Protein AF-A0A7X3NTZ3-F1 (afdb_monomer)

Sequence (283 aa):
MANQQRNLAPDSIFQRFLTSVIALLSQLRERETWRTLWHWLLWRTIPKRRRILRLIQELQPLHPNAPPEMRALRDEVFAKSCLELKRPEQEQILLDTLTHTDQPLGFEQIFFAAIYPALLKRDMVTSPITTETAHRLDIEIGYLGHNEDYFFWVFEIDGAKRLTLNTPLNPRMETREDKHYVVYSLGSSGLVDTDFAEYAEQWLLDSPRLTIALPLLAAAYADQWILNARLYLSHILTDLKKRNYQITAVTIPDFERARLSLLRRLSLDRLRKRRLLSERRNR

Structure (mmCIF, N/CA/C/O backbone):
data_AF-A0A7X3NTZ3-F1
#
_entry.id   AF-A0A7X3NTZ3-F1
#
loop_
_atom_site.group_PDB
_atom_site.id
_atom_site.type_symbol
_atom_site.label_atom_id
_atom_site.label_alt_id
_atom_site.label_comp_id
_atom_site.label_asym_id
_atom_site.label_entity_id
_atom_site.label_seq_id
_atom_site.pdbx_PDB_ins_code
_atom_site.Cartn_x
_atom_site.Cartn_y
_atom_site.Cartn_z
_atom_site.occupancy
_atom_site.B_iso_or_equiv
_atom_site.auth_seq_id
_atom_site.auth_comp_id
_atom_site.auth_asym_id
_atom_site.auth_atom_id
_atom_site.pdbx_PDB_model_num
ATOM 1 N N . MET A 1 1 ? 27.361 -17.321 -58.353 1.00 38.03 1 MET A N 1
ATOM 2 C CA . MET A 1 1 ? 27.685 -16.028 -57.710 1.00 38.03 1 MET A CA 1
ATOM 3 C C . MET A 1 1 ? 26.843 -15.861 -56.448 1.00 38.03 1 MET A C 1
ATOM 5 O O . MET A 1 1 ? 25.910 -15.075 -56.416 1.00 38.03 1 MET A O 1
ATOM 9 N N . ALA A 1 2 ? 27.147 -16.652 -55.422 1.00 36.94 2 ALA A N 1
ATOM 10 C CA . ALA A 1 2 ? 26.463 -16.650 -54.134 1.00 36.94 2 ALA A CA 1
ATOM 11 C C . ALA A 1 2 ? 27.554 -16.654 -53.058 1.00 36.94 2 ALA A C 1
ATOM 13 O O . ALA A 1 2 ? 28.115 -17.713 -52.808 1.00 36.94 2 ALA A O 1
ATOM 14 N N . ASN A 1 3 ? 27.949 -15.470 -52.567 1.00 38.84 3 ASN A N 1
ATOM 15 C CA . ASN A 1 3 ? 28.729 -15.239 -51.330 1.00 38.84 3 ASN A CA 1
ATOM 16 C C . ASN A 1 3 ? 29.317 -13.816 -51.278 1.00 38.84 3 ASN A C 1
ATOM 18 O O . ASN A 1 3 ? 30.529 -13.662 -51.196 1.00 38.84 3 ASN A O 1
ATOM 22 N N . GLN A 1 4 ? 28.504 -12.754 -51.333 1.00 37.62 4 GLN A N 1
ATOM 23 C CA . GLN A 1 4 ? 29.061 -11.395 -51.172 1.00 37.62 4 GLN A CA 1
ATOM 24 C C . GLN A 1 4 ? 28.161 -10.365 -50.473 1.00 37.62 4 GLN A C 1
ATOM 26 O O . GLN A 1 4 ? 28.351 -9.171 -50.658 1.00 37.62 4 GLN A O 1
ATOM 31 N N . GLN A 1 5 ? 27.218 -10.787 -49.624 1.00 37.47 5 GLN A N 1
ATOM 32 C CA . GLN A 1 5 ? 26.479 -9.843 -48.761 1.00 37.47 5 GLN A CA 1
ATOM 33 C C . GLN A 1 5 ? 26.270 -10.364 -47.331 1.00 37.47 5 GLN A C 1
ATOM 35 O O . GLN A 1 5 ? 25.255 -10.111 -46.690 1.00 37.47 5 GLN A O 1
ATOM 40 N N . ARG A 1 6 ? 27.256 -11.095 -46.802 1.00 38.53 6 ARG A N 1
ATOM 41 C CA . ARG A 1 6 ? 27.426 -11.257 -45.354 1.00 38.53 6 ARG A CA 1
ATOM 42 C C . ARG A 1 6 ? 28.711 -10.540 -44.966 1.00 38.53 6 ARG A C 1
ATOM 44 O O . ARG A 1 6 ? 29.766 -10.901 -45.480 1.00 38.53 6 ARG A O 1
ATOM 51 N N . ASN A 1 7 ? 28.563 -9.584 -44.048 1.00 35.16 7 ASN A N 1
ATOM 52 C CA . ASN A 1 7 ? 29.562 -8.701 -43.430 1.00 35.16 7 ASN A CA 1
ATOM 53 C C . ASN A 1 7 ? 29.718 -7.343 -44.137 1.00 35.16 7 ASN A C 1
ATOM 55 O O . ASN A 1 7 ? 29.876 -7.306 -45.345 1.00 35.16 7 ASN A O 1
ATOM 59 N N . LEU A 1 8 ? 29.747 -6.180 -43.487 1.00 39.19 8 LEU A N 1
ATOM 60 C CA . LEU A 1 8 ? 29.599 -5.758 -42.090 1.00 39.19 8 LEU A CA 1
ATOM 61 C C . LEU A 1 8 ? 29.567 -4.216 -42.157 1.00 39.19 8 LEU A C 1
ATOM 63 O O . LEU A 1 8 ? 30.485 -3.618 -42.711 1.00 39.19 8 LEU A O 1
ATOM 67 N N . ALA A 1 9 ? 28.585 -3.568 -41.545 1.00 37.81 9 ALA A N 1
ATOM 68 C CA . ALA A 1 9 ? 28.826 -2.298 -40.874 1.00 37.81 9 ALA A CA 1
ATOM 69 C C . ALA A 1 9 ? 28.313 -2.514 -39.448 1.00 37.81 9 ALA A C 1
ATOM 71 O O . ALA A 1 9 ? 27.135 -2.846 -39.282 1.00 37.81 9 ALA A O 1
ATOM 72 N N . PRO A 1 10 ? 29.160 -2.439 -38.409 1.00 43.03 10 PRO A N 1
ATOM 73 C CA . PRO A 1 10 ? 28.632 -2.333 -37.070 1.00 43.03 10 PRO A CA 1
ATOM 74 C C . PRO A 1 10 ? 27.996 -0.950 -37.030 1.00 43.03 10 PRO A C 1
ATOM 76 O O . PRO A 1 10 ? 28.719 0.042 -36.967 1.00 43.03 10 PRO A O 1
ATOM 79 N N . ASP A 1 11 ? 26.666 -0.864 -37.127 1.00 51.06 11 ASP A N 1
ATOM 80 C CA . ASP A 1 11 ? 25.970 0.355 -36.723 1.00 51.06 11 ASP A CA 1
ATOM 81 C C . ASP A 1 11 ? 26.518 0.685 -35.346 1.00 51.06 11 ASP A C 1
ATOM 83 O O . ASP A 1 11 ? 26.323 -0.081 -34.391 1.00 51.06 11 ASP A O 1
ATOM 87 N N . SER A 1 12 ? 27.314 1.751 -35.292 1.00 58.09 12 SER A N 1
ATOM 88 C CA . SER A 1 12 ? 28.072 2.082 -34.101 1.00 58.09 12 SER A CA 1
ATOM 89 C C . SER A 1 12 ? 27.085 2.137 -32.940 1.00 58.09 12 SER A C 1
ATOM 91 O O . SER A 1 12 ? 25.958 2.618 -33.089 1.00 58.09 12 SER A O 1
ATOM 93 N N . ILE A 1 13 ? 27.476 1.629 -31.771 1.00 57.38 13 ILE A N 1
ATOM 94 C CA . ILE A 1 13 ? 26.648 1.707 -30.555 1.00 57.38 13 ILE A CA 1
ATOM 95 C C . ILE A 1 13 ? 26.118 3.142 -30.373 1.00 57.38 13 ILE A C 1
ATOM 97 O O . ILE A 1 13 ? 24.981 3.342 -29.959 1.00 57.38 13 ILE A O 1
ATOM 101 N N . PHE A 1 14 ? 26.917 4.123 -30.798 1.00 51.56 14 PHE A N 1
ATOM 102 C CA . PHE A 1 14 ? 26.592 5.538 -30.858 1.00 51.56 14 PHE A CA 1
ATOM 103 C C . PHE A 1 14 ? 25.454 5.898 -31.826 1.00 51.56 14 PHE A C 1
ATOM 105 O O . PHE A 1 14 ? 24.555 6.634 -31.438 1.00 51.56 14 PHE A O 1
ATOM 112 N N . GLN A 1 15 ? 25.442 5.374 -33.056 1.00 56.41 15 GLN A N 1
ATOM 113 C CA . GLN A 1 15 ? 24.328 5.558 -33.995 1.00 56.41 15 GLN A CA 1
ATOM 114 C C . GLN A 1 15 ? 23.053 4.897 -33.486 1.00 56.41 15 GLN A C 1
ATOM 116 O O . GLN A 1 15 ? 22.001 5.523 -33.543 1.00 56.41 15 GLN A O 1
ATOM 121 N N . ARG A 1 16 ? 23.145 3.685 -32.917 1.00 55.84 16 ARG A N 1
ATOM 122 C CA . ARG A 1 16 ? 21.994 3.014 -32.292 1.00 55.84 16 ARG A CA 1
ATOM 123 C C . ARG A 1 16 ? 21.444 3.834 -31.129 1.00 55.84 16 ARG A C 1
ATOM 125 O O . ARG A 1 16 ? 20.240 4.063 -31.065 1.00 55.84 16 ARG A O 1
ATOM 132 N N . PHE A 1 17 ? 22.328 4.334 -30.268 1.00 57.09 17 PHE A N 1
ATOM 133 C CA . PHE A 1 17 ? 21.984 5.218 -29.160 1.00 57.09 17 PHE A CA 1
ATOM 134 C C . PHE A 1 17 ? 21.329 6.515 -29.647 1.00 57.09 17 PHE A C 1
ATOM 136 O O . PHE A 1 17 ? 20.260 6.864 -29.163 1.00 57.09 17 PHE A O 1
ATOM 143 N N . LEU A 1 18 ? 21.904 7.188 -30.648 1.00 62.34 18 LEU A N 1
ATOM 144 C CA . LEU A 1 18 ? 21.337 8.398 -31.249 1.00 62.34 18 LEU A CA 1
ATOM 145 C C . LEU A 1 18 ? 19.963 8.144 -31.863 1.00 62.34 18 LEU A C 1
ATOM 147 O O . LEU A 1 18 ? 19.053 8.926 -31.617 1.00 62.34 18 LEU A O 1
ATOM 151 N N . THR A 1 19 ? 19.772 7.047 -32.600 1.00 60.66 19 THR A N 1
ATOM 152 C CA . THR A 1 19 ? 18.449 6.698 -33.139 1.00 60.66 19 THR A CA 1
ATOM 153 C C . THR A 1 19 ? 17.433 6.421 -32.038 1.00 60.66 19 THR A C 1
ATOM 155 O O . THR A 1 19 ? 16.308 6.899 -32.136 1.00 60.66 19 THR A O 1
ATOM 158 N N . SER A 1 20 ? 17.821 5.727 -30.962 1.00 56.59 20 SER A N 1
ATOM 159 C CA . SER A 1 20 ? 16.945 5.520 -29.805 1.00 56.59 20 SER A CA 1
ATOM 160 C C . SER A 1 20 ? 16.616 6.842 -29.110 1.00 56.59 20 SER A C 1
ATOM 162 O O . SER A 1 20 ? 15.470 7.080 -28.759 1.00 56.59 20 SER A O 1
ATOM 164 N N . VAL A 1 21 ? 17.589 7.739 -28.946 1.00 60.69 21 VAL A N 1
ATOM 165 C CA . VAL A 1 21 ? 17.370 9.058 -28.338 1.00 60.69 21 VAL A CA 1
ATOM 166 C C . VAL A 1 21 ? 16.466 9.923 -29.215 1.00 60.69 21 VAL A C 1
ATOM 168 O O . VAL A 1 21 ? 15.542 10.537 -28.702 1.00 60.69 21 VAL A O 1
ATOM 171 N N . ILE A 1 22 ? 16.674 9.955 -30.530 1.00 63.94 22 ILE A N 1
ATOM 172 C CA . ILE A 1 22 ? 15.842 10.734 -31.455 1.00 63.94 22 ILE A CA 1
ATOM 173 C C . ILE A 1 22 ? 14.405 10.193 -31.478 1.00 63.94 22 ILE A C 1
ATOM 175 O O . ILE A 1 22 ? 13.477 10.992 -31.388 1.00 63.94 22 ILE A O 1
ATOM 179 N N . ALA A 1 23 ? 14.220 8.868 -31.517 1.00 60.31 23 ALA A N 1
ATOM 180 C CA . ALA A 1 23 ? 12.902 8.227 -31.458 1.00 60.31 23 ALA A CA 1
ATOM 181 C C . ALA A 1 23 ? 12.185 8.485 -30.121 1.00 60.31 23 ALA A C 1
ATOM 183 O O . ALA A 1 23 ? 10.992 8.781 -30.091 1.00 60.31 23 ALA A O 1
ATOM 184 N N . LEU A 1 24 ? 12.933 8.456 -29.011 1.00 60.81 24 LEU A N 1
ATOM 185 C CA . LEU A 1 24 ? 12.428 8.845 -27.698 1.00 60.81 24 LEU A CA 1
ATOM 186 C C . LEU A 1 24 ? 11.942 10.302 -27.723 1.00 60.81 24 LEU A C 1
ATOM 188 O O . LEU A 1 24 ? 10.829 10.584 -27.298 1.00 60.81 24 LEU A O 1
ATOM 192 N N . LEU A 1 25 ? 12.758 11.232 -28.232 1.00 62.69 25 LEU A N 1
ATOM 193 C CA . LEU A 1 25 ? 12.438 12.664 -28.274 1.00 62.69 25 LEU A CA 1
ATOM 194 C C . LEU A 1 25 ? 11.264 12.975 -29.216 1.00 62.69 25 LEU A C 1
ATOM 196 O O . LEU A 1 25 ? 10.487 13.884 -28.922 1.00 62.69 25 LEU A O 1
ATOM 200 N N . SER A 1 26 ? 11.098 12.234 -30.317 1.00 61.06 26 SER A N 1
ATOM 201 C CA . SER A 1 26 ? 9.940 12.386 -31.205 1.00 61.06 26 SER A CA 1
ATOM 202 C C . SER A 1 26 ? 8.654 11.882 -30.550 1.00 61.06 26 SER A C 1
ATOM 204 O O . SER A 1 26 ? 7.680 12.630 -30.515 1.00 61.06 26 SER A O 1
ATOM 206 N N . GLN A 1 27 ? 8.662 10.698 -29.925 1.00 61.31 27 GLN A N 1
ATOM 207 C CA . GLN A 1 27 ? 7.494 10.182 -29.192 1.00 61.31 27 GLN A CA 1
ATOM 208 C C . GLN A 1 27 ? 7.131 11.055 -27.980 1.00 61.31 27 GLN A C 1
ATOM 210 O O . GLN A 1 27 ? 5.958 11.318 -27.714 1.00 61.31 27 GLN A O 1
ATOM 215 N N . LEU A 1 28 ? 8.138 11.558 -27.263 1.00 61.16 28 LEU A N 1
ATOM 216 C CA . LEU A 1 28 ? 7.975 12.514 -26.164 1.00 61.16 28 LEU A CA 1
ATOM 217 C C . LEU A 1 28 ? 7.265 13.796 -26.604 1.00 61.16 28 LEU A C 1
ATOM 219 O O . LEU A 1 28 ? 6.446 14.348 -25.864 1.00 61.16 28 LEU A O 1
ATOM 223 N N . ARG A 1 29 ? 7.599 14.262 -27.812 1.00 59.34 29 ARG A N 1
ATOM 224 C CA . ARG A 1 29 ? 7.018 15.446 -28.443 1.00 59.34 29 ARG A CA 1
ATOM 225 C C . ARG A 1 29 ? 5.607 15.213 -28.945 1.00 59.34 29 ARG A C 1
ATOM 227 O O . ARG A 1 29 ? 4.785 16.097 -28.746 1.00 59.34 29 ARG A O 1
ATOM 234 N N . GLU A 1 30 ? 5.325 14.057 -29.526 1.00 59.84 30 GLU A N 1
ATOM 235 C CA . GLU A 1 30 ? 3.972 13.697 -29.958 1.00 59.84 30 GLU A CA 1
ATOM 236 C C . GLU A 1 30 ? 3.010 13.518 -28.778 1.00 59.84 30 GLU A C 1
ATOM 238 O O . GLU A 1 30 ? 1.854 13.914 -28.875 1.00 59.84 30 GLU A O 1
ATOM 243 N N . ARG A 1 31 ? 3.481 12.982 -27.641 1.00 58.53 31 ARG A N 1
ATOM 244 C CA . ARG A 1 31 ? 2.646 12.735 -26.449 1.00 58.53 31 ARG A CA 1
ATOM 245 C C . ARG A 1 31 ? 2.687 13.841 -25.379 1.00 58.53 31 ARG A C 1
ATOM 247 O O . ARG A 1 31 ? 2.227 13.609 -24.268 1.00 58.53 31 ARG A O 1
ATOM 254 N N . GLU A 1 32 ? 3.277 15.008 -25.659 1.00 60.59 32 GLU A N 1
ATOM 255 C CA . GLU A 1 32 ? 3.409 16.151 -24.720 1.00 60.59 32 GLU A CA 1
ATOM 256 C C . GLU A 1 32 ? 4.045 15.824 -23.343 1.00 60.59 32 GLU A C 1
ATOM 258 O O . GLU A 1 32 ? 3.929 16.570 -22.368 1.00 60.59 32 GLU A O 1
ATOM 263 N N . THR A 1 33 ? 4.813 14.739 -23.248 1.00 61.41 33 THR A N 1
ATOM 264 C CA . THR A 1 33 ? 5.412 14.238 -21.990 1.00 61.41 33 THR A CA 1
ATOM 265 C C . THR A 1 33 ? 6.714 14.953 -21.595 1.00 61.41 33 THR A C 1
ATOM 267 O O . THR A 1 33 ? 7.390 14.573 -20.636 1.00 61.41 33 THR A O 1
ATOM 270 N N . TRP A 1 34 ? 7.066 16.046 -22.281 1.00 61.59 34 TRP A N 1
ATOM 271 C CA . TRP A 1 34 ? 8.263 16.853 -22.007 1.00 61.59 34 TRP A CA 1
ATOM 272 C C . TRP A 1 34 ? 8.325 17.396 -20.586 1.00 61.59 34 TRP A C 1
ATOM 274 O O . TRP A 1 34 ? 9.406 17.459 -19.996 1.00 61.59 34 TRP A O 1
ATOM 284 N N . ARG A 1 35 ? 7.175 17.778 -20.017 1.00 62.09 35 ARG A N 1
ATOM 285 C CA . ARG A 1 35 ? 7.112 18.196 -18.613 1.00 62.09 35 ARG A CA 1
ATOM 286 C C . ARG A 1 35 ? 7.528 17.044 -17.708 1.00 62.09 35 ARG A C 1
ATOM 288 O O . ARG A 1 35 ? 8.368 17.258 -16.842 1.00 62.09 35 ARG A O 1
ATOM 295 N N . THR A 1 36 ? 7.027 15.837 -17.947 1.00 61.75 36 THR A N 1
ATOM 296 C CA . THR A 1 36 ? 7.380 14.630 -17.189 1.00 61.75 36 THR A CA 1
ATOM 297 C C . THR A 1 36 ? 8.871 14.321 -17.292 1.00 61.75 36 THR A C 1
ATOM 299 O O . THR A 1 36 ? 9.503 14.050 -16.276 1.00 61.75 36 THR A O 1
ATOM 302 N N . LEU A 1 37 ? 9.466 14.459 -18.482 1.00 63.66 37 LEU A N 1
ATOM 303 C CA . LEU A 1 37 ? 10.903 14.249 -18.688 1.00 63.66 37 LEU A CA 1
ATOM 304 C C . LEU A 1 37 ? 11.746 15.263 -17.910 1.00 63.66 37 LEU A C 1
ATOM 306 O O . LEU A 1 37 ? 12.684 14.879 -17.211 1.00 63.66 37 LEU A O 1
ATOM 310 N N . TRP A 1 38 ? 11.393 16.547 -17.989 1.00 63.34 38 TRP A N 1
ATOM 311 C CA . TRP A 1 38 ? 12.076 17.600 -17.240 1.00 63.34 38 TRP A CA 1
ATOM 312 C C . TRP A 1 38 ? 11.954 17.404 -15.732 1.00 63.34 38 TRP A C 1
ATOM 314 O O . TRP A 1 38 ? 12.959 17.495 -15.032 1.00 63.34 38 TRP A O 1
ATOM 324 N N . HIS A 1 39 ? 10.761 17.079 -15.230 1.00 66.50 39 HIS A N 1
ATOM 325 C CA . HIS A 1 39 ? 10.554 16.792 -13.810 1.00 66.50 39 HIS A CA 1
ATOM 326 C C . HIS A 1 39 ? 11.346 15.558 -13.375 1.00 66.50 39 HIS A C 1
ATOM 328 O O . HIS A 1 39 ? 11.984 15.583 -12.327 1.00 66.50 39 HIS A O 1
ATOM 334 N N . TRP A 1 40 ? 11.391 14.512 -14.197 1.00 65.44 40 TRP A N 1
ATOM 335 C CA . TRP A 1 40 ? 12.139 13.292 -13.911 1.00 65.44 40 TRP A CA 1
ATOM 336 C C . TRP A 1 40 ? 13.661 13.522 -13.859 1.00 65.44 40 TRP A C 1
ATOM 338 O O . TRP A 1 40 ? 14.330 13.031 -12.940 1.00 65.44 40 TRP A O 1
ATOM 348 N N . LEU A 1 41 ? 14.202 14.313 -14.797 1.00 64.12 41 LEU A N 1
ATOM 349 C CA . LEU A 1 41 ? 15.613 14.722 -14.851 1.00 64.12 41 LEU A CA 1
ATOM 350 C C . LEU A 1 41 ? 15.989 15.655 -13.696 1.00 64.12 41 LEU A C 1
ATOM 352 O O . LEU A 1 41 ? 16.975 15.403 -13.005 1.00 64.12 41 LEU A O 1
ATOM 356 N N . LEU A 1 42 ? 15.192 16.696 -13.442 1.00 63.00 42 LEU A N 1
ATOM 357 C CA . LEU A 1 42 ? 15.405 17.627 -12.328 1.00 63.00 42 LEU A CA 1
ATOM 358 C C . LEU A 1 42 ? 15.280 16.923 -10.978 1.00 63.00 42 LEU A C 1
ATOM 360 O O . LEU A 1 42 ? 16.023 17.219 -10.046 1.00 63.00 42 LEU A O 1
ATOM 364 N N . TRP A 1 43 ? 14.402 15.926 -10.878 1.00 62.69 43 TRP A N 1
ATOM 365 C CA . TRP A 1 43 ? 14.307 15.096 -9.690 1.00 62.69 43 TRP A CA 1
ATOM 366 C C . TRP A 1 43 ? 15.627 14.335 -9.443 1.00 62.69 43 TRP A C 1
ATOM 368 O O . TRP A 1 43 ? 15.931 14.026 -8.292 1.00 62.69 43 TRP A O 1
ATOM 378 N N . ARG A 1 44 ? 16.423 13.979 -10.478 1.00 63.12 44 ARG A N 1
ATOM 379 C CA . ARG A 1 44 ? 17.589 13.055 -10.352 1.00 63.12 44 ARG A CA 1
ATOM 380 C C . ARG A 1 44 ? 18.770 13.664 -9.611 1.00 63.12 44 ARG A C 1
ATOM 382 O O . ARG A 1 44 ? 19.636 12.927 -9.146 1.00 63.12 44 ARG A O 1
ATOM 389 N N . THR A 1 45 ? 18.787 14.978 -9.442 1.00 58.19 45 THR A N 1
ATOM 390 C CA . THR A 1 45 ? 19.943 15.722 -8.933 1.00 58.19 45 THR A CA 1
ATOM 391 C C . THR A 1 45 ? 19.854 16.078 -7.441 1.00 58.19 45 THR A C 1
ATOM 393 O O . THR A 1 45 ? 20.806 16.623 -6.886 1.00 58.19 45 THR A O 1
ATOM 396 N N . ILE A 1 46 ? 18.762 15.732 -6.746 1.00 67.69 46 ILE A N 1
ATOM 397 C CA . ILE A 1 46 ? 18.495 16.156 -5.357 1.00 67.69 46 ILE A CA 1
ATOM 398 C C . ILE A 1 46 ? 19.144 15.197 -4.325 1.00 67.69 46 ILE A C 1
ATOM 400 O O . ILE A 1 46 ? 18.961 13.984 -4.422 1.00 67.69 46 ILE A O 1
ATOM 404 N N . PRO A 1 47 ? 19.828 15.681 -3.262 1.00 64.00 47 PRO A N 1
ATOM 405 C CA . PRO A 1 47 ? 20.502 14.828 -2.269 1.00 64.00 47 PRO A CA 1
ATOM 406 C C . PRO A 1 47 ? 19.562 13.897 -1.486 1.00 64.00 47 PRO A C 1
ATOM 408 O O . PRO A 1 47 ? 19.930 12.750 -1.233 1.00 64.00 47 PRO A O 1
ATOM 411 N N . LYS A 1 48 ? 18.323 14.325 -1.185 1.00 73.75 48 LYS A N 1
ATOM 412 C CA . LYS A 1 48 ? 17.275 13.448 -0.616 1.00 73.75 48 LYS A CA 1
ATOM 413 C C . LYS A 1 48 ? 17.041 12.195 -1.473 1.00 73.75 48 LYS A C 1
ATOM 415 O O . LYS A 1 48 ? 16.782 11.125 -0.933 1.00 73.75 48 LYS A O 1
ATOM 420 N N . ARG A 1 49 ? 17.210 12.292 -2.795 1.00 73.56 49 ARG A N 1
ATOM 421 C CA . ARG A 1 49 ? 17.011 11.170 -3.715 1.00 73.56 49 ARG A CA 1
ATOM 422 C C . ARG A 1 49 ? 18.115 10.121 -3.625 1.00 73.56 49 ARG A C 1
ATOM 424 O O . ARG A 1 49 ? 17.819 8.954 -3.820 1.00 73.56 49 ARG A O 1
ATOM 431 N N . ARG A 1 50 ? 19.358 10.476 -3.271 1.00 80.25 50 ARG A N 1
ATOM 432 C CA . ARG A 1 50 ? 20.419 9.467 -3.059 1.00 80.25 50 ARG A CA 1
ATOM 433 C C . ARG A 1 50 ? 20.072 8.514 -1.920 1.00 80.25 50 ARG A C 1
ATOM 435 O O . ARG A 1 50 ? 20.362 7.331 -2.025 1.00 80.25 50 ARG A O 1
ATOM 442 N N . ARG A 1 51 ? 19.439 9.024 -0.858 1.00 85.88 51 ARG A N 1
ATOM 443 C CA . ARG A 1 51 ? 18.931 8.192 0.237 1.00 85.88 51 ARG A CA 1
ATOM 444 C C . ARG A 1 51 ? 17.790 7.300 -0.240 1.00 85.88 51 ARG A C 1
ATOM 446 O O . ARG A 1 51 ? 17.876 6.096 -0.070 1.00 85.88 51 ARG A O 1
ATOM 453 N N . ILE A 1 52 ? 16.787 7.875 -0.903 1.00 87.44 52 ILE A N 1
ATOM 454 C CA . ILE A 1 52 ? 15.645 7.118 -1.441 1.00 87.44 52 ILE A CA 1
ATOM 455 C C . ILE A 1 52 ? 16.107 6.024 -2.415 1.00 87.44 52 ILE A C 1
ATOM 457 O O . ILE A 1 52 ? 15.598 4.915 -2.370 1.00 87.44 52 ILE A O 1
ATOM 461 N N . LEU A 1 53 ? 17.114 6.291 -3.252 1.00 87.06 53 LEU A N 1
ATOM 462 C CA . LEU A 1 53 ? 17.691 5.287 -4.149 1.00 87.06 53 LEU A CA 1
ATOM 463 C C . LEU A 1 53 ? 18.343 4.119 -3.399 1.00 87.06 53 LEU A C 1
ATOM 465 O O . LEU A 1 53 ? 18.282 3.003 -3.897 1.00 87.06 53 LEU A O 1
ATOM 469 N N . ARG A 1 54 ? 18.940 4.354 -2.222 1.00 90.31 54 ARG A N 1
ATOM 470 C CA . ARG A 1 54 ? 19.435 3.266 -1.360 1.00 90.31 54 ARG A CA 1
ATOM 471 C C . ARG A 1 54 ? 18.272 2.457 -0.788 1.00 90.31 54 ARG A C 1
ATOM 473 O O . ARG A 1 54 ? 18.280 1.246 -0.918 1.00 90.31 54 ARG A O 1
ATOM 480 N N . LEU A 1 55 ? 17.228 3.127 -0.296 1.00 92.12 55 LEU A N 1
ATOM 481 C CA . LEU A 1 55 ? 16.021 2.453 0.203 1.00 92.12 55 LEU A CA 1
ATOM 482 C C . LEU A 1 55 ? 15.338 1.602 -0.882 1.00 92.12 55 LEU A C 1
ATOM 484 O O . LEU A 1 55 ? 14.891 0.496 -0.614 1.00 92.12 55 LEU A O 1
ATOM 488 N N . ILE A 1 56 ? 15.307 2.074 -2.133 1.00 92.12 56 ILE A N 1
ATOM 489 C CA . ILE A 1 56 ? 14.777 1.297 -3.266 1.00 92.12 56 ILE A CA 1
ATOM 490 C C . ILE A 1 56 ? 15.590 0.019 -3.502 1.00 92.12 56 ILE A C 1
ATOM 492 O O . ILE A 1 56 ? 15.020 -1.010 -3.853 1.00 92.12 56 ILE A O 1
ATOM 496 N N . GLN A 1 57 ? 16.912 0.064 -3.317 1.00 91.38 57 GLN A N 1
ATOM 497 C CA . GLN A 1 57 ? 17.773 -1.116 -3.460 1.00 91.38 57 GLN A CA 1
ATOM 498 C C . GLN A 1 57 ? 17.547 -2.145 -2.346 1.00 91.38 57 GLN A C 1
ATOM 500 O O . GLN A 1 57 ? 17.855 -3.316 -2.544 1.00 91.38 57 GLN A O 1
ATOM 505 N N . GLU A 1 58 ? 17.005 -1.714 -1.208 1.00 93.75 58 GLU A N 1
ATOM 506 C CA . GLU A 1 58 ? 16.660 -2.565 -0.068 1.00 93.75 58 GLU A CA 1
ATOM 507 C C . GLU A 1 58 ? 15.253 -3.181 -0.192 1.00 93.75 58 GLU A C 1
ATOM 509 O O . GLU A 1 58 ? 14.930 -4.118 0.538 1.00 93.75 58 GLU A O 1
ATOM 514 N N . LEU A 1 59 ? 14.418 -2.716 -1.134 1.00 92.75 59 LEU A N 1
ATOM 515 C CA . LEU A 1 59 ? 13.135 -3.358 -1.424 1.00 92.75 59 LEU A CA 1
ATOM 516 C C . LEU A 1 59 ? 13.357 -4.782 -1.936 1.00 92.75 59 LEU A C 1
ATOM 518 O O . LEU A 1 59 ? 14.186 -5.028 -2.816 1.00 92.75 59 LEU A O 1
ATOM 522 N N . GLN A 1 60 ? 12.531 -5.708 -1.451 1.00 90.69 60 GLN A N 1
ATOM 523 C CA . GLN A 1 60 ? 12.569 -7.091 -1.904 1.00 90.69 60 GLN A CA 1
ATOM 524 C C . GLN A 1 60 ? 12.408 -7.206 -3.432 1.00 90.69 60 GLN A C 1
ATOM 526 O O . GLN A 1 60 ? 11.688 -6.411 -4.059 1.00 90.69 60 GLN A O 1
ATOM 531 N N . PRO A 1 61 ? 13.085 -8.182 -4.061 1.00 92.12 61 PRO A N 1
ATOM 532 C CA . PRO A 1 61 ? 12.922 -8.440 -5.481 1.00 92.12 61 PRO A CA 1
ATOM 533 C C . PRO A 1 61 ? 11.492 -8.903 -5.774 1.00 92.12 61 PRO A C 1
ATOM 535 O O . PRO A 1 61 ? 10.905 -9.653 -4.999 1.00 92.12 61 PRO A O 1
ATOM 538 N N . LEU A 1 62 ? 10.949 -8.457 -6.908 1.00 92.25 62 LEU A N 1
ATOM 539 C CA . LEU A 1 62 ? 9.641 -8.913 -7.367 1.00 92.25 62 LEU A CA 1
ATOM 540 C C . LEU A 1 62 ? 9.702 -10.380 -7.803 1.00 92.25 62 LEU A C 1
ATOM 542 O O . LEU A 1 62 ? 10.733 -10.850 -8.294 1.00 92.25 62 LEU A O 1
ATOM 546 N N . HIS A 1 63 ? 8.580 -11.077 -7.652 1.00 91.38 63 HIS A N 1
ATOM 547 C CA . HIS A 1 63 ? 8.397 -12.438 -8.133 1.00 91.38 63 HIS A CA 1
ATOM 548 C C . HIS A 1 63 ? 8.612 -12.511 -9.663 1.00 91.38 63 HIS A C 1
ATOM 550 O O . HIS A 1 63 ? 8.230 -11.575 -10.368 1.00 91.38 63 HIS A O 1
ATOM 556 N N . PRO A 1 64 ? 9.169 -13.607 -10.222 1.00 86.25 64 PRO A N 1
ATOM 557 C CA . PRO A 1 64 ? 9.445 -13.724 -11.662 1.00 86.25 64 PRO A CA 1
ATOM 558 C C . PRO A 1 64 ? 8.234 -13.537 -12.584 1.00 86.25 64 PRO A C 1
ATOM 560 O O . PRO A 1 64 ? 8.401 -13.154 -13.736 1.00 86.25 64 PRO A O 1
ATOM 563 N N . ASN A 1 65 ? 7.027 -13.797 -12.077 1.00 84.62 65 ASN A N 1
ATOM 564 C CA . ASN A 1 65 ? 5.777 -13.617 -12.825 1.00 84.62 65 ASN A CA 1
ATOM 565 C C . ASN A 1 65 ? 5.248 -12.171 -12.792 1.00 84.62 65 ASN A C 1
ATOM 567 O O . ASN A 1 65 ? 4.202 -11.902 -13.378 1.00 84.62 65 ASN A O 1
ATOM 571 N N . ALA A 1 66 ? 5.907 -11.253 -12.080 1.00 82.69 66 ALA A N 1
ATOM 572 C CA . ALA A 1 66 ? 5.513 -9.851 -12.079 1.00 82.69 66 ALA A CA 1
ATOM 573 C C . ALA A 1 66 ? 5.777 -9.221 -13.462 1.00 82.69 66 ALA A C 1
ATOM 575 O O . ALA A 1 66 ? 6.806 -9.523 -14.077 1.00 82.69 66 ALA A O 1
ATOM 576 N N . PRO A 1 67 ? 4.904 -8.314 -13.942 1.00 77.62 67 PRO A N 1
ATOM 577 C CA . PRO A 1 67 ? 5.146 -7.593 -15.186 1.00 77.62 67 PRO A CA 1
ATOM 578 C C . PRO A 1 67 ? 6.503 -6.870 -15.150 1.00 77.62 67 PRO A C 1
ATOM 580 O O . PRO A 1 67 ? 6.848 -6.270 -14.122 1.00 77.62 67 PRO A O 1
ATOM 583 N N . PRO A 1 68 ? 7.293 -6.895 -16.237 1.00 72.00 68 PRO A N 1
ATOM 584 C CA . PRO A 1 68 ? 8.652 -6.352 -16.232 1.00 72.00 68 PRO A CA 1
ATOM 585 C C . PRO A 1 68 ? 8.692 -4.846 -15.930 1.00 72.00 68 PRO A C 1
ATOM 587 O O . PRO A 1 68 ? 9.660 -4.341 -15.354 1.00 72.00 68 PRO A O 1
ATOM 590 N N . GLU A 1 69 ? 7.625 -4.122 -16.253 1.00 76.75 69 GLU A N 1
ATOM 591 C CA . GLU A 1 69 ? 7.475 -2.690 -16.010 1.00 76.75 69 GLU A CA 1
ATOM 592 C C . GLU A 1 69 ? 7.089 -2.371 -14.560 1.00 76.75 69 GLU A C 1
ATOM 594 O O . GLU A 1 69 ? 7.288 -1.244 -14.093 1.00 76.75 69 GLU A O 1
ATOM 599 N N . MET A 1 70 ? 6.592 -3.365 -13.815 1.00 83.81 70 MET A N 1
ATOM 600 C CA . MET A 1 70 ? 6.076 -3.193 -12.457 1.00 83.81 70 MET A CA 1
ATOM 601 C C . MET A 1 70 ? 7.143 -2.694 -11.491 1.00 83.81 70 MET A C 1
ATOM 603 O O . MET A 1 70 ? 6.870 -1.855 -10.636 1.00 83.81 70 MET A O 1
ATOM 607 N N . ARG A 1 71 ? 8.391 -3.141 -11.670 1.00 87.81 71 ARG A N 1
ATOM 608 C CA . ARG A 1 71 ? 9.525 -2.658 -10.875 1.00 87.81 71 ARG A CA 1
ATOM 609 C C . ARG A 1 71 ? 9.704 -1.148 -11.023 1.00 87.81 71 ARG A C 1
ATOM 611 O O . ARG A 1 71 ? 9.839 -0.456 -10.021 1.00 87.81 71 ARG A O 1
ATOM 618 N N . ALA A 1 72 ? 9.673 -0.634 -12.253 1.00 85.31 72 ALA A N 1
ATOM 619 C CA . ALA A 1 72 ? 9.867 0.791 -12.504 1.00 85.31 72 ALA A CA 1
ATOM 620 C C . ALA A 1 72 ? 8.735 1.627 -11.892 1.00 85.31 72 ALA A C 1
ATOM 622 O O . ALA A 1 72 ? 8.999 2.655 -11.272 1.00 85.31 72 ALA A O 1
ATOM 623 N N . LEU A 1 73 ? 7.488 1.164 -12.024 1.00 87.75 73 LEU A N 1
ATOM 624 C CA . LEU A 1 73 ? 6.327 1.821 -11.426 1.00 87.75 73 LEU A CA 1
ATOM 625 C C . LEU A 1 73 ? 6.381 1.800 -9.894 1.00 87.75 73 LEU A C 1
ATOM 627 O O . LEU A 1 73 ? 6.187 2.839 -9.264 1.00 87.75 73 LEU A O 1
ATOM 631 N N . ARG A 1 74 ? 6.693 0.645 -9.298 1.00 91.94 74 ARG A N 1
ATOM 632 C CA . ARG A 1 74 ? 6.855 0.489 -7.848 1.00 91.94 74 ARG A CA 1
ATOM 633 C C . ARG A 1 74 ? 7.898 1.442 -7.297 1.00 91.94 74 ARG A C 1
ATOM 635 O O . ARG A 1 74 ? 7.614 2.168 -6.347 1.00 91.94 74 ARG A O 1
ATOM 642 N N . ASP A 1 75 ? 9.083 1.444 -7.891 1.00 91.81 75 ASP A N 1
ATOM 643 C CA . ASP A 1 75 ? 10.201 2.251 -7.415 1.00 91.81 75 ASP A CA 1
ATOM 644 C C . ASP A 1 75 ? 9.871 3.751 -7.503 1.00 91.81 75 ASP A C 1
ATOM 646 O O . ASP A 1 75 ? 10.227 4.526 -6.615 1.00 91.81 75 ASP A O 1
ATOM 650 N N . GLU A 1 76 ? 9.136 4.163 -8.538 1.00 89.75 76 GLU A N 1
ATOM 651 C CA . GLU A 1 76 ? 8.703 5.546 -8.732 1.00 89.75 76 GLU A CA 1
ATOM 652 C C . GLU A 1 76 ? 7.598 5.965 -7.748 1.00 89.75 76 GLU A C 1
ATOM 654 O O . GLU A 1 76 ? 7.692 7.037 -7.147 1.00 89.75 76 GLU A O 1
ATOM 659 N N . VAL A 1 77 ? 6.581 5.123 -7.524 1.00 92.31 77 VAL A N 1
ATOM 660 C CA . VAL A 1 77 ? 5.532 5.385 -6.520 1.00 92.31 77 VAL A CA 1
ATOM 661 C C . VAL A 1 77 ? 6.137 5.442 -5.122 1.00 92.31 77 VAL A C 1
ATOM 663 O O . VAL A 1 77 ? 5.880 6.394 -4.385 1.00 92.31 77 VAL A O 1
ATOM 666 N N . PHE A 1 78 ? 6.992 4.478 -4.773 1.00 94.81 78 PHE A N 1
ATOM 667 C CA . PHE A 1 78 ? 7.719 4.467 -3.505 1.00 94.81 78 PHE A CA 1
ATOM 668 C C . PHE A 1 78 ? 8.522 5.756 -3.324 1.00 94.81 78 PHE A C 1
ATOM 670 O O . PHE A 1 78 ? 8.396 6.434 -2.303 1.00 94.81 78 PHE A O 1
ATOM 677 N N . ALA A 1 79 ? 9.286 6.152 -4.343 1.00 91.75 79 ALA A N 1
ATOM 678 C CA . ALA A 1 79 ? 10.082 7.363 -4.285 1.00 91.75 79 ALA A CA 1
ATOM 679 C C . ALA A 1 79 ? 9.237 8.624 -4.079 1.00 91.75 79 ALA A C 1
ATOM 681 O O . ALA A 1 79 ? 9.570 9.447 -3.222 1.00 91.75 79 ALA A O 1
ATOM 682 N N . LYS A 1 80 ? 8.147 8.780 -4.840 1.00 91.38 80 LYS A N 1
ATOM 683 C CA . LYS A 1 80 ? 7.224 9.915 -4.709 1.00 91.38 80 LYS A CA 1
ATOM 684 C C . LYS A 1 80 ? 6.592 9.955 -3.322 1.00 91.38 80 LYS A C 1
ATOM 686 O O . LYS A 1 80 ? 6.562 11.019 -2.703 1.00 91.38 80 LYS A O 1
ATOM 691 N N . SER A 1 81 ? 6.185 8.806 -2.792 1.00 93.56 81 SER A N 1
ATOM 692 C CA . SER A 1 81 ? 5.664 8.707 -1.432 1.00 93.56 81 SER A CA 1
ATOM 693 C C . SER A 1 81 ? 6.699 9.097 -0.381 1.00 93.56 81 SER A C 1
ATOM 695 O O . SER A 1 81 ? 6.370 9.893 0.494 1.00 93.56 81 SER A O 1
ATOM 697 N N . CYS A 1 82 ? 7.954 8.645 -0.488 1.00 92.88 82 CYS A N 1
ATOM 698 C CA . CYS A 1 82 ? 9.033 9.052 0.418 1.00 92.88 82 CYS A CA 1
ATOM 699 C C . CYS A 1 82 ? 9.291 10.566 0.402 1.00 92.88 82 CYS A C 1
ATOM 701 O O . CYS A 1 82 ? 9.583 11.145 1.443 1.00 92.88 82 CYS A O 1
ATOM 703 N N . LEU A 1 83 ? 9.156 11.239 -0.746 1.00 90.06 83 LEU A N 1
ATOM 704 C CA . LEU A 1 83 ? 9.336 12.696 -0.826 1.00 90.06 83 LEU A CA 1
ATOM 705 C C . LEU A 1 83 ? 8.269 13.479 -0.053 1.00 90.06 83 LEU A C 1
ATOM 707 O O . LEU A 1 83 ? 8.545 14.593 0.396 1.00 90.06 83 LEU A O 1
ATOM 711 N N . GLU A 1 84 ? 7.069 12.916 0.102 1.00 91.19 84 GLU A N 1
ATOM 712 C CA . GLU A 1 84 ? 6.015 13.505 0.932 1.00 91.19 84 GLU A CA 1
ATOM 713 C C . GLU A 1 84 ? 6.273 13.328 2.436 1.00 91.19 84 GLU A C 1
ATOM 715 O O . GLU A 1 84 ? 5.657 14.024 3.253 1.00 91.19 84 GLU A O 1
ATOM 720 N N . LEU A 1 85 ? 7.172 12.416 2.814 1.00 90.56 85 LEU A N 1
ATOM 721 C CA . LEU A 1 85 ? 7.518 12.150 4.204 1.00 90.56 85 LEU A CA 1
ATOM 722 C C . LEU A 1 85 ? 8.480 13.214 4.733 1.00 90.56 85 LEU A C 1
ATOM 724 O O . LEU A 1 85 ? 9.401 13.688 4.063 1.00 90.56 85 LEU A O 1
ATOM 728 N N . LYS A 1 86 ? 8.243 13.632 5.979 1.00 86.38 86 LYS A N 1
ATOM 729 C CA . LYS A 1 86 ? 9.018 14.711 6.605 1.00 86.38 86 LYS A CA 1
ATOM 730 C C . LYS A 1 86 ? 10.297 14.183 7.240 1.00 86.38 86 LYS A C 1
ATOM 732 O O . LYS A 1 86 ? 11.294 14.906 7.270 1.00 86.38 86 LYS A O 1
ATOM 737 N N . ARG A 1 87 ? 10.259 12.961 7.780 1.00 88.69 87 ARG A N 1
ATOM 738 C CA . ARG A 1 87 ? 11.336 12.378 8.588 1.00 88.69 87 ARG A CA 1
ATOM 739 C C . ARG A 1 87 ? 11.891 11.102 7.943 1.00 88.69 87 ARG A C 1
ATOM 741 O O . ARG A 1 87 ? 11.097 10.311 7.448 1.00 88.69 87 ARG A O 1
ATOM 748 N N . PRO A 1 88 ? 13.212 10.854 8.016 1.00 89.12 88 PRO A N 1
ATOM 749 C CA . PRO A 1 88 ? 13.819 9.624 7.495 1.00 89.12 88 PRO A CA 1
ATOM 750 C C . PRO A 1 88 ? 13.265 8.354 8.154 1.00 89.12 88 PRO A C 1
ATOM 752 O O . PRO A 1 88 ? 13.077 7.351 7.484 1.00 89.12 88 PRO A O 1
ATOM 755 N N . GLU A 1 89 ? 12.933 8.415 9.445 1.00 90.50 89 GLU A N 1
ATOM 756 C CA . GLU A 1 89 ? 12.305 7.305 10.180 1.00 90.50 89 GLU A CA 1
ATOM 757 C C . GLU A 1 89 ? 10.991 6.851 9.531 1.00 90.50 89 GLU A C 1
ATOM 759 O O . GLU A 1 89 ? 10.706 5.663 9.466 1.00 90.50 89 GLU A O 1
ATOM 764 N N . GLN A 1 90 ? 10.206 7.788 8.988 1.00 91.81 90 GLN A N 1
ATOM 765 C CA . GLN A 1 90 ? 8.951 7.465 8.305 1.00 91.81 90 GLN A CA 1
ATOM 766 C C . GLN A 1 90 ? 9.203 6.711 6.996 1.00 91.81 90 GLN A C 1
ATOM 768 O O . GLN A 1 90 ? 8.399 5.857 6.632 1.00 91.81 90 GLN A O 1
ATOM 773 N N . GLU A 1 91 ? 10.293 7.043 6.294 1.00 93.81 91 GLU A N 1
ATOM 774 C CA . GLU A 1 91 ? 10.725 6.353 5.072 1.00 93.81 91 GLU A CA 1
ATOM 775 C C . GLU A 1 91 ? 11.173 4.923 5.393 1.00 93.81 91 GLU A C 1
ATOM 777 O O . GLU A 1 91 ? 10.813 4.005 4.662 1.00 93.81 91 GLU A O 1
ATOM 782 N N . GLN A 1 92 ? 11.890 4.735 6.508 1.00 92.62 92 GLN A N 1
ATOM 783 C CA . GLN A 1 92 ? 12.314 3.414 6.970 1.00 92.62 92 GLN A CA 1
ATOM 784 C C . GLN A 1 92 ? 11.119 2.546 7.370 1.00 92.62 92 GLN A C 1
ATOM 786 O O . GLN A 1 92 ? 11.014 1.426 6.897 1.00 92.62 92 GLN A O 1
ATOM 791 N N . ILE A 1 93 ? 10.167 3.079 8.144 1.00 92.38 93 ILE A N 1
ATOM 792 C CA . ILE A 1 93 ? 8.946 2.341 8.515 1.00 92.38 93 ILE A CA 1
ATOM 793 C C . ILE A 1 93 ? 8.168 1.906 7.266 1.00 92.38 93 ILE A C 1
ATOM 795 O O . ILE A 1 93 ? 7.644 0.793 7.225 1.00 92.38 93 ILE A O 1
ATOM 799 N N . LEU A 1 94 ? 8.100 2.758 6.234 1.00 95.62 94 LEU A N 1
ATOM 800 C CA . LEU A 1 94 ? 7.477 2.379 4.968 1.00 95.62 94 LEU A CA 1
ATOM 801 C C . LEU A 1 94 ? 8.232 1.222 4.310 1.00 95.62 94 LEU A C 1
ATOM 803 O O . LEU A 1 94 ? 7.602 0.236 3.944 1.00 95.62 94 LEU A O 1
ATOM 807 N N . LEU A 1 95 ? 9.555 1.337 4.164 1.00 96.31 95 LEU A N 1
ATOM 808 C CA . LEU A 1 95 ? 10.390 0.277 3.598 1.00 96.31 95 LEU A CA 1
ATOM 809 C C . LEU A 1 95 ? 10.194 -1.039 4.357 1.00 96.31 95 LEU A C 1
ATOM 811 O O . LEU A 1 95 ? 9.853 -2.042 3.738 1.00 96.31 95 LEU A O 1
ATOM 815 N N . ASP A 1 96 ? 10.332 -1.004 5.681 1.00 93.81 96 ASP A N 1
ATOM 816 C CA . ASP A 1 96 ? 10.179 -2.166 6.549 1.00 93.81 96 ASP A CA 1
ATOM 817 C C . ASP A 1 96 ? 8.789 -2.779 6.374 1.00 93.81 96 ASP A C 1
ATOM 819 O O . ASP A 1 96 ? 8.669 -3.981 6.202 1.00 93.81 96 ASP A O 1
ATOM 823 N N . THR A 1 97 ? 7.724 -1.977 6.314 1.00 94.50 97 THR A N 1
ATOM 824 C CA . THR A 1 97 ? 6.368 -2.505 6.086 1.00 94.50 97 THR A CA 1
ATOM 825 C C . THR A 1 97 ? 6.258 -3.215 4.733 1.00 94.50 97 THR A C 1
ATOM 827 O O . THR A 1 97 ? 5.695 -4.302 4.648 1.00 94.50 97 THR A O 1
ATOM 830 N N . LEU A 1 98 ? 6.824 -2.641 3.668 1.00 95.62 98 LEU A N 1
ATOM 831 C CA . LEU A 1 98 ? 6.753 -3.213 2.320 1.00 95.62 98 LEU A CA 1
ATOM 832 C C . LEU A 1 98 ? 7.549 -4.517 2.166 1.00 95.62 98 LEU A C 1
ATOM 834 O O . LEU A 1 98 ? 7.178 -5.357 1.340 1.00 95.62 98 LEU A O 1
ATOM 838 N N . THR A 1 99 ? 8.618 -4.700 2.944 1.00 93.75 99 THR A N 1
ATOM 839 C CA . THR A 1 99 ? 9.450 -5.915 2.926 1.00 93.75 99 THR A CA 1
ATOM 840 C C . THR A 1 99 ? 8.834 -7.090 3.689 1.00 93.75 99 THR A C 1
ATOM 842 O O . THR A 1 99 ? 9.374 -8.187 3.619 1.00 93.75 99 THR A O 1
ATOM 845 N N . HIS A 1 100 ? 7.689 -6.915 4.359 1.00 92.38 100 HIS A N 1
ATOM 846 C CA . HIS A 1 100 ? 6.955 -8.027 4.986 1.00 92.38 100 HIS A CA 1
ATOM 847 C C . HIS A 1 100 ? 6.106 -8.844 4.000 1.00 92.38 100 HIS A C 1
ATOM 849 O O . HIS A 1 100 ? 5.515 -9.847 4.390 1.00 92.38 100 HIS A O 1
ATOM 855 N N . THR A 1 101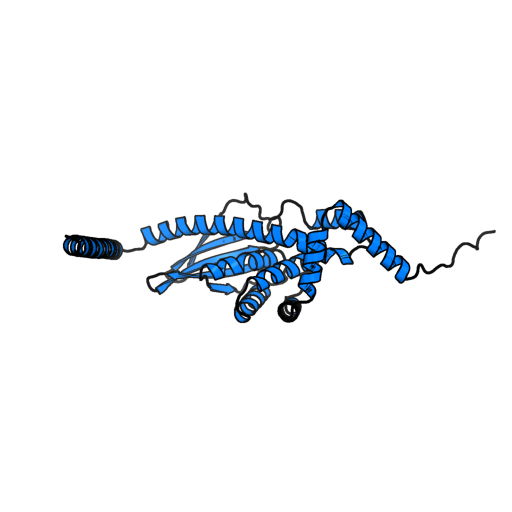 ? 6.027 -8.430 2.734 1.00 91.31 101 THR A N 1
ATOM 856 C CA . THR A 1 101 ? 5.284 -9.164 1.699 1.00 91.31 101 THR A CA 1
ATOM 857 C C . THR A 1 101 ? 6.080 -10.394 1.272 1.00 91.31 101 THR A C 1
ATOM 859 O O . THR A 1 101 ? 7.198 -10.233 0.800 1.00 91.31 101 THR A O 1
ATOM 862 N N . ASP A 1 102 ? 5.528 -11.605 1.354 1.00 90.75 102 ASP A N 1
ATOM 863 C CA . ASP A 1 102 ? 6.204 -12.770 0.770 1.00 90.75 102 ASP A CA 1
ATOM 864 C C . ASP A 1 102 ? 6.047 -12.784 -0.761 1.00 90.75 102 ASP A C 1
ATOM 866 O O . ASP A 1 102 ? 4.942 -12.634 -1.286 1.00 90.75 102 ASP A O 1
ATOM 870 N N . GLN A 1 103 ? 7.158 -12.956 -1.484 1.00 91.25 103 GLN A N 1
ATOM 871 C CA . GLN A 1 103 ? 7.220 -12.998 -2.953 1.00 91.25 103 GLN A CA 1
ATOM 872 C C . GLN A 1 103 ? 6.433 -11.863 -3.652 1.00 91.25 103 GLN A C 1
ATOM 874 O O . GLN A 1 103 ? 5.494 -12.141 -4.388 1.00 91.25 103 GLN A O 1
ATOM 879 N N . PRO A 1 104 ? 6.769 -10.576 -3.485 1.00 92.44 104 PRO A N 1
ATOM 880 C CA . PRO A 1 104 ? 5.914 -9.474 -3.941 1.00 92.44 104 PRO A CA 1
ATOM 881 C C . PRO A 1 104 ? 5.667 -9.457 -5.463 1.00 92.44 104 PRO A C 1
ATOM 883 O O . PRO A 1 104 ? 6.597 -9.646 -6.252 1.00 92.44 104 PRO A O 1
ATOM 886 N N . LEU A 1 105 ? 4.432 -9.164 -5.892 1.00 91.56 105 LEU A N 1
ATOM 887 C CA . LEU A 1 105 ? 4.115 -8.847 -7.299 1.00 91.56 105 LEU A CA 1
ATOM 888 C C . LEU A 1 105 ? 4.333 -7.360 -7.600 1.00 91.56 105 LEU A C 1
ATOM 890 O O . LEU A 1 105 ? 4.520 -6.984 -8.756 1.00 91.56 105 LEU A O 1
ATOM 894 N N . GLY A 1 106 ? 4.347 -6.519 -6.566 1.00 91.00 106 GLY A N 1
ATOM 895 C CA . GLY A 1 106 ? 4.604 -5.087 -6.641 1.00 91.00 106 GLY A CA 1
ATOM 896 C C . GLY A 1 106 ? 3.342 -4.231 -6.569 1.00 91.00 106 GLY A C 1
ATOM 897 O O . GLY A 1 106 ? 3.438 -3.087 -6.130 1.00 91.00 106 GLY A O 1
ATOM 898 N N . PHE A 1 107 ? 2.164 -4.762 -6.912 1.00 91.69 107 PHE A N 1
ATOM 899 C CA . PHE A 1 107 ? 0.892 -4.030 -6.830 1.00 91.69 107 PHE A CA 1
ATOM 900 C C . PHE A 1 107 ? 0.509 -3.704 -5.387 1.00 91.69 107 PHE A C 1
ATOM 902 O O . PHE A 1 107 ? 0.151 -2.568 -5.073 1.00 91.69 107 PHE A O 1
ATOM 909 N N . GLU A 1 108 ? 0.651 -4.677 -4.494 1.00 93.44 108 GLU A N 1
ATOM 910 C CA . GLU A 1 108 ? 0.425 -4.532 -3.063 1.00 93.44 108 GLU A CA 1
ATOM 911 C C . GLU A 1 108 ? 1.368 -3.486 -2.457 1.00 93.44 108 GLU A C 1
ATOM 913 O O . GLU A 1 108 ? 0.941 -2.612 -1.694 1.00 93.44 108 GLU A O 1
ATOM 918 N N . GLN A 1 109 ? 2.631 -3.494 -2.898 1.00 95.06 109 GLN A N 1
ATOM 919 C CA . GLN A 1 109 ? 3.632 -2.531 -2.459 1.00 95.06 109 GLN A CA 1
ATOM 920 C C . GLN A 1 109 ? 3.337 -1.119 -2.981 1.00 95.06 109 GLN A C 1
ATOM 922 O O . GLN A 1 109 ? 3.419 -0.150 -2.225 1.00 95.06 109 GLN A O 1
ATOM 927 N N . ILE A 1 110 ? 2.946 -0.993 -4.255 1.00 94.44 110 ILE A N 1
ATOM 928 C CA . ILE A 1 110 ? 2.518 0.268 -4.879 1.00 94.44 110 ILE A CA 1
ATOM 929 C C . ILE A 1 110 ? 1.319 0.850 -4.137 1.00 94.44 110 ILE A C 1
ATOM 931 O O . ILE A 1 110 ? 1.332 2.029 -3.773 1.00 94.44 110 ILE A O 1
ATOM 935 N N . PHE A 1 111 ? 0.294 0.029 -3.901 1.00 94.88 111 PHE A N 1
ATOM 936 C CA . PHE A 1 111 ? -0.933 0.461 -3.250 1.00 94.88 111 PHE A CA 1
ATOM 937 C C . PHE A 1 111 ? -0.645 1.006 -1.855 1.00 94.88 111 PHE A C 1
ATOM 939 O O . PHE A 1 111 ? -1.032 2.137 -1.549 1.00 94.88 111 PHE A O 1
ATOM 946 N N . PHE A 1 112 ? 0.083 0.248 -1.027 1.00 96.81 112 PHE A N 1
ATOM 947 C CA . PHE A 1 112 ? 0.383 0.701 0.323 1.00 96.81 112 PHE A CA 1
ATOM 948 C C . PHE A 1 112 ? 1.287 1.941 0.333 1.00 96.81 112 PHE A C 1
ATOM 950 O O . PHE A 1 112 ? 0.988 2.920 1.024 1.00 96.81 112 PHE A O 1
ATOM 957 N N . ALA A 1 113 ? 2.344 1.956 -0.487 1.00 97.12 113 ALA A N 1
ATOM 958 C CA . ALA A 1 113 ? 3.233 3.108 -0.599 1.00 97.12 113 ALA A CA 1
ATOM 959 C C . ALA A 1 113 ? 2.470 4.381 -0.974 1.00 97.12 113 ALA A C 1
ATOM 961 O O . ALA A 1 113 ? 2.703 5.433 -0.377 1.00 97.12 113 ALA A O 1
ATOM 962 N N . ALA A 1 114 ? 1.525 4.307 -1.914 1.00 95.81 114 ALA A N 1
ATOM 963 C CA . ALA A 1 114 ? 0.720 5.446 -2.346 1.00 95.81 114 ALA A CA 1
ATOM 964 C C . ALA A 1 114 ? -0.129 6.061 -1.217 1.00 95.81 114 ALA A C 1
ATOM 966 O O . ALA A 1 114 ? -0.276 7.293 -1.139 1.00 95.81 114 ALA A O 1
ATOM 967 N N . ILE A 1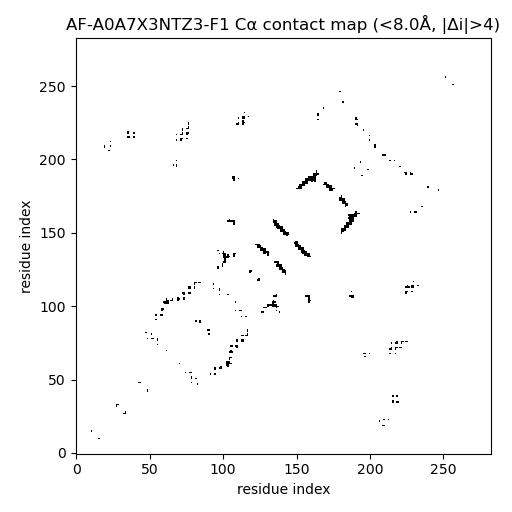 115 ? -0.690 5.222 -0.341 1.00 96.38 115 ILE A N 1
ATOM 968 C CA . ILE A 1 115 ? -1.609 5.657 0.718 1.00 96.38 115 ILE A CA 1
ATOM 969 C C . ILE A 1 115 ? -0.904 6.022 2.027 1.00 96.38 115 ILE A C 1
ATOM 971 O O . ILE A 1 115 ? -1.429 6.842 2.782 1.00 96.38 115 ILE A O 1
ATOM 975 N N . TYR A 1 116 ? 0.287 5.483 2.286 1.00 97.00 116 TYR A N 1
ATOM 976 C CA . TYR A 1 116 ? 1.000 5.652 3.553 1.00 97.00 116 TYR A CA 1
ATOM 977 C C . TYR A 1 116 ? 1.206 7.122 3.980 1.00 97.00 116 TYR A C 1
ATOM 979 O O . TYR A 1 116 ? 0.846 7.465 5.112 1.00 97.00 116 TYR A O 1
ATOM 987 N N . PRO A 1 117 ? 1.640 8.060 3.106 1.00 96.25 117 PRO A N 1
ATOM 988 C CA . PRO A 1 117 ? 1.720 9.476 3.478 1.00 96.25 117 PRO A CA 1
ATOM 989 C C . PRO A 1 117 ? 0.375 10.069 3.923 1.00 96.25 117 PRO A C 1
ATOM 991 O O . PRO A 1 117 ? 0.332 10.971 4.760 1.00 96.25 117 PRO A O 1
ATOM 994 N N . ALA A 1 118 ? -0.738 9.583 3.367 1.00 94.69 118 ALA A N 1
ATOM 995 C CA . ALA A 1 118 ? -2.078 10.044 3.711 1.00 94.69 118 ALA A CA 1
ATOM 996 C C . ALA A 1 118 ? -2.565 9.487 5.060 1.00 94.69 118 ALA A C 1
ATOM 998 O O . ALA A 1 118 ? -3.357 10.159 5.726 1.00 94.69 118 ALA A O 1
ATOM 999 N N . LEU A 1 119 ? -2.093 8.302 5.462 1.00 93.50 119 LEU A N 1
ATOM 1000 C CA . LEU A 1 119 ? -2.320 7.727 6.791 1.00 93.50 119 LEU A CA 1
ATOM 1001 C C . LEU A 1 119 ? -1.550 8.519 7.855 1.00 93.50 119 LEU A C 1
ATOM 1003 O O . LEU A 1 119 ? -2.147 9.009 8.811 1.00 93.50 119 LEU A O 1
ATOM 1007 N N . LEU A 1 120 ? -0.257 8.773 7.626 1.00 91.62 120 LEU A N 1
ATOM 1008 C CA . LEU A 1 120 ? 0.576 9.542 8.556 1.00 91.62 120 LEU A CA 1
ATOM 1009 C C . LEU A 1 120 ? 0.078 10.976 8.774 1.00 91.62 120 LEU A C 1
ATOM 1011 O O . LEU A 1 120 ? 0.115 11.477 9.891 1.00 91.62 120 LEU A O 1
ATOM 1015 N N . LYS A 1 121 ? -0.421 11.649 7.727 1.00 91.56 121 LYS A N 1
ATOM 1016 C CA . LYS A 1 121 ? -1.027 12.993 7.852 1.00 91.56 121 LYS A CA 1
ATOM 1017 C C . LYS A 1 121 ? -2.283 13.014 8.738 1.00 91.56 121 LYS A C 1
ATOM 1019 O O . LYS A 1 121 ? -2.734 14.098 9.095 1.00 91.56 121 LYS A O 1
ATOM 1024 N N . ARG A 1 122 ? -2.865 11.849 9.035 1.00 88.00 122 ARG A N 1
ATOM 1025 C CA . ARG A 1 122 ? -4.031 11.663 9.910 1.00 88.00 122 ARG A CA 1
ATOM 1026 C C . ARG A 1 122 ? -3.653 11.058 11.266 1.00 88.00 122 ARG A C 1
ATOM 1028 O O . ARG A 1 122 ? -4.540 10.559 11.950 1.00 88.00 122 ARG A O 1
ATOM 1035 N N . ASP A 1 123 ? -2.366 11.073 11.618 1.00 87.19 123 ASP A N 1
ATOM 1036 C CA . ASP A 1 123 ? -1.825 10.511 12.861 1.00 87.19 123 ASP A CA 1
ATOM 1037 C C . ASP A 1 123 ? -2.155 9.018 13.052 1.00 87.19 123 ASP A C 1
ATOM 1039 O O . ASP A 1 123 ? -2.324 8.532 14.170 1.00 87.19 123 ASP A O 1
ATOM 1043 N N . MET A 1 124 ? -2.253 8.281 11.940 1.00 89.12 124 MET A N 1
ATOM 1044 C CA . MET A 1 124 ? -2.449 6.834 11.946 1.00 89.12 124 MET A CA 1
ATOM 1045 C C . MET A 1 124 ? -1.097 6.122 11.965 1.00 89.12 124 MET A C 1
ATOM 1047 O O . MET A 1 124 ? -0.194 6.456 11.195 1.00 89.12 124 MET A O 1
ATOM 1051 N N . VAL A 1 125 ? -0.986 5.123 12.832 1.00 89.25 125 VAL A N 1
ATOM 1052 C CA . VAL A 1 125 ? 0.160 4.222 12.954 1.00 89.25 125 VAL A CA 1
ATOM 1053 C C . VAL A 1 125 ? -0.113 2.978 12.120 1.00 89.25 125 VAL A C 1
ATOM 1055 O O . VAL A 1 125 ? -1.245 2.502 12.066 1.00 89.25 125 VAL A O 1
ATOM 1058 N N . THR A 1 126 ? 0.919 2.458 11.464 1.00 91.50 126 THR A N 1
ATOM 1059 C CA . THR A 1 126 ? 0.836 1.243 10.652 1.00 91.50 126 THR A CA 1
ATOM 1060 C C . THR A 1 126 ? 1.812 0.203 11.178 1.00 91.50 126 THR A C 1
ATOM 1062 O O . THR A 1 126 ? 2.961 0.541 11.464 1.00 91.50 126 THR A O 1
ATOM 1065 N N . SER A 1 127 ? 1.380 -1.049 11.274 1.00 91.00 127 SER A N 1
ATOM 1066 C CA . SER A 1 127 ? 2.216 -2.174 11.687 1.00 91.00 127 SER A CA 1
ATOM 1067 C C . SER A 1 127 ? 1.991 -3.354 10.737 1.00 91.00 127 SER A C 1
ATOM 1069 O O . SER A 1 127 ? 0.835 -3.726 10.517 1.00 91.00 127 SER A O 1
ATOM 1071 N N . PRO A 1 128 ? 3.047 -3.919 10.127 1.00 92.44 128 PRO A N 1
ATOM 1072 C CA . PRO A 1 128 ? 2.901 -5.091 9.277 1.00 92.44 128 PRO A CA 1
ATOM 1073 C C . PRO A 1 128 ? 2.480 -6.307 10.108 1.00 92.44 128 PRO A C 1
ATOM 1075 O O . PRO A 1 128 ? 2.966 -6.521 11.219 1.00 92.44 128 PRO A O 1
ATOM 1078 N N . ILE A 1 129 ? 1.598 -7.124 9.545 1.00 91.44 129 ILE A N 1
ATOM 1079 C CA . ILE A 1 129 ? 1.188 -8.410 10.101 1.00 91.44 129 ILE A CA 1
ATOM 1080 C C . ILE A 1 129 ? 1.890 -9.498 9.293 1.00 91.44 129 ILE A C 1
ATOM 1082 O O . ILE A 1 129 ? 1.889 -9.475 8.063 1.00 91.44 129 ILE A O 1
ATOM 1086 N N . THR A 1 130 ? 2.508 -10.455 9.982 1.00 88.62 130 THR A N 1
ATOM 1087 C CA . THR A 1 130 ? 3.156 -11.588 9.313 1.00 88.62 130 THR A CA 1
ATOM 1088 C C . THR A 1 130 ? 2.102 -12.473 8.659 1.00 88.62 130 THR A C 1
ATOM 1090 O O . THR A 1 130 ? 1.145 -12.890 9.311 1.00 88.62 130 THR A O 1
ATOM 1093 N N . THR A 1 131 ? 2.295 -12.776 7.379 1.00 86.69 131 THR A N 1
ATOM 1094 C CA . THR A 1 131 ? 1.423 -13.657 6.606 1.00 86.69 131 THR A CA 1
ATOM 1095 C C . THR A 1 131 ? 2.256 -14.617 5.769 1.00 86.69 131 THR A C 1
ATOM 1097 O O . THR A 1 131 ? 3.277 -14.235 5.207 1.00 86.69 131 THR A O 1
ATOM 1100 N N . GLU A 1 132 ? 1.814 -15.871 5.690 1.00 85.06 132 GLU A N 1
ATOM 1101 C CA . GLU A 1 132 ? 2.405 -16.901 4.821 1.00 85.06 132 GLU A CA 1
ATOM 1102 C C . GLU A 1 132 ? 1.781 -16.888 3.415 1.00 85.06 132 GLU A C 1
ATOM 1104 O O . GLU A 1 132 ? 2.122 -17.699 2.557 1.00 85.06 132 GLU A O 1
ATOM 1109 N N . THR A 1 133 ? 0.812 -15.998 3.167 1.00 90.25 133 THR A N 1
ATOM 1110 C CA . THR A 1 133 ? 0.156 -15.914 1.861 1.00 90.25 133 THR A CA 1
ATOM 1111 C C . THR A 1 133 ? 1.030 -15.121 0.897 1.00 90.25 133 THR A C 1
ATOM 1113 O O . THR A 1 133 ? 1.180 -13.909 1.051 1.00 90.25 133 THR A O 1
ATOM 1116 N N . ALA A 1 134 ? 1.559 -15.797 -0.123 1.00 91.12 134 ALA A N 1
ATOM 1117 C CA . ALA A 1 134 ? 2.338 -15.162 -1.181 1.00 91.12 134 ALA A CA 1
ATOM 1118 C C . ALA A 1 134 ? 1.574 -14.002 -1.842 1.00 91.12 134 ALA A C 1
ATOM 1120 O O . ALA A 1 134 ? 0.351 -14.050 -2.008 1.00 91.12 134 ALA A O 1
ATOM 1121 N N . HIS A 1 135 ? 2.317 -12.970 -2.244 1.00 92.44 135 HIS A N 1
ATOM 1122 C CA . HIS A 1 135 ? 1.814 -11.761 -2.902 1.00 92.44 135 HIS A CA 1
ATOM 1123 C C . HIS A 1 135 ? 0.847 -10.925 -2.048 1.00 92.44 135 HIS A C 1
ATOM 1125 O O . HIS A 1 135 ? 0.177 -10.038 -2.584 1.00 92.44 135 HIS A O 1
ATOM 1131 N N . ARG A 1 136 ? 0.738 -11.198 -0.741 1.00 94.25 136 ARG A N 1
ATOM 1132 C CA . ARG A 1 136 ? -0.174 -10.490 0.160 1.00 94.25 136 ARG A CA 1
ATOM 1133 C C . ARG A 1 136 ? 0.586 -9.672 1.193 1.00 94.25 136 ARG A C 1
ATOM 1135 O O . ARG A 1 136 ? 1.536 -10.149 1.805 1.00 94.25 136 ARG A O 1
ATOM 1142 N N . LEU A 1 137 ? 0.126 -8.444 1.395 1.00 95.69 137 LEU A N 1
ATOM 1143 C CA . LEU A 1 137 ? 0.628 -7.530 2.407 1.00 95.69 137 LEU A CA 1
ATOM 1144 C C . LEU A 1 137 ? -0.488 -7.222 3.408 1.00 95.69 137 LEU A C 1
ATOM 1146 O O . LEU A 1 137 ? -1.439 -6.504 3.086 1.00 95.69 137 LEU A O 1
ATOM 1150 N N . ASP A 1 138 ? -0.354 -7.759 4.618 1.00 96.00 138 ASP A N 1
ATOM 1151 C CA . ASP A 1 138 ? -1.313 -7.560 5.703 1.00 96.00 138 ASP A CA 1
ATOM 1152 C C . ASP A 1 138 ? -0.802 -6.475 6.657 1.00 96.00 138 ASP A C 1
ATOM 1154 O O . ASP A 1 138 ? 0.353 -6.493 7.083 1.00 96.00 138 ASP A O 1
ATOM 1158 N N . ILE A 1 139 ? -1.642 -5.488 6.969 1.00 95.69 139 ILE A N 1
ATOM 1159 C CA . ILE A 1 139 ? -1.229 -4.301 7.727 1.00 95.69 139 ILE A CA 1
ATOM 1160 C C . ILE A 1 139 ? -2.314 -3.908 8.717 1.00 95.69 139 ILE A C 1
ATOM 1162 O O . ILE A 1 139 ? -3.447 -3.614 8.330 1.00 95.69 13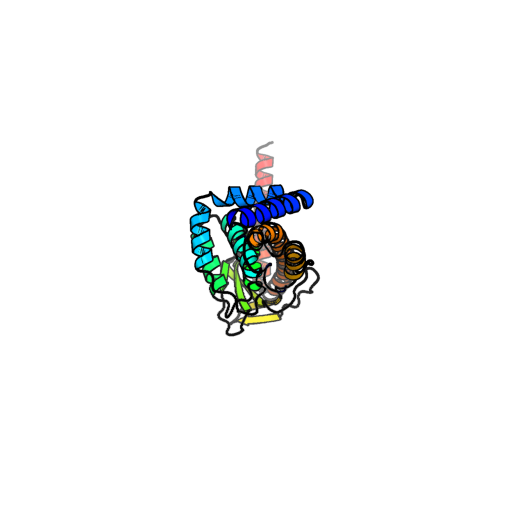9 ILE A O 1
ATOM 1166 N N . GLU A 1 140 ? -1.941 -3.827 9.990 1.00 93.50 140 GLU A N 1
ATOM 1167 C CA . GLU A 1 140 ? -2.737 -3.171 11.017 1.00 93.50 140 GLU A CA 1
ATOM 1168 C C . GLU A 1 140 ? -2.561 -1.656 10.903 1.00 93.50 140 GLU A C 1
ATOM 1170 O O . GLU A 1 140 ? -1.442 -1.141 10.872 1.00 93.50 140 GLU A O 1
ATOM 1175 N N . ILE A 1 141 ? -3.672 -0.929 10.855 1.00 92.44 141 ILE A N 1
ATOM 1176 C CA . ILE A 1 141 ? -3.692 0.528 10.874 1.00 92.44 141 ILE A CA 1
ATOM 1177 C C . ILE A 1 141 ? -4.495 0.959 12.088 1.00 92.44 141 ILE A C 1
ATOM 1179 O O . ILE A 1 141 ? -5.667 0.603 12.226 1.00 92.44 141 ILE A O 1
ATOM 1183 N N . GLY A 1 142 ? -3.872 1.745 12.957 1.00 87.25 142 GLY A N 1
ATOM 1184 C CA . GLY A 1 142 ? -4.483 2.179 14.201 1.00 87.25 142 GLY A CA 1
ATOM 1185 C C . GLY A 1 142 ? -4.278 3.651 14.505 1.00 87.25 142 GLY A C 1
ATOM 1186 O O . GLY A 1 142 ? -3.420 4.325 13.940 1.00 87.25 142 GLY A O 1
ATOM 1187 N N . TYR A 1 143 ? -5.098 4.164 15.411 1.00 83.25 143 TYR A N 1
ATOM 1188 C CA . TYR A 1 143 ? -4.955 5.498 15.980 1.00 83.25 143 TYR A CA 1
ATOM 1189 C C . TYR A 1 143 ? -5.424 5.498 17.436 1.00 83.25 143 TYR A C 1
ATOM 1191 O O . TYR A 1 143 ? -6.270 4.698 17.847 1.00 83.25 143 TYR A O 1
ATOM 1199 N N . LEU A 1 144 ? -4.878 6.424 18.222 1.00 77.06 144 LEU A N 1
ATOM 1200 C CA . LEU A 1 144 ? -5.302 6.639 19.601 1.00 77.06 144 LEU A CA 1
ATOM 1201 C C . LEU A 1 144 ? -6.517 7.567 19.629 1.00 77.06 144 LEU A C 1
ATOM 1203 O O . LEU A 1 144 ? -6.478 8.692 19.125 1.00 77.06 144 LEU A O 1
ATOM 1207 N N . GLY A 1 145 ? -7.615 7.084 20.208 1.00 68.62 145 GLY A N 1
ATOM 1208 C CA . GLY A 1 145 ? -8.794 7.895 20.479 1.00 68.62 145 GLY A CA 1
ATOM 1209 C C . GLY A 1 145 ? -8.553 8.907 21.603 1.00 68.62 145 GLY A C 1
ATOM 1210 O O . GLY A 1 145 ? -7.592 8.821 22.362 1.00 68.62 145 GLY A O 1
ATOM 1211 N N . HIS A 1 146 ? -9.476 9.860 21.761 1.00 66.94 146 HIS A N 1
ATOM 1212 C CA . HIS A 1 146 ? -9.395 10.890 22.809 1.00 66.94 146 HIS A CA 1
ATOM 1213 C C . HIS A 1 146 ? -9.401 10.348 24.248 1.00 66.94 146 HIS A C 1
ATOM 1215 O O . HIS A 1 146 ? -9.011 11.074 25.157 1.00 66.94 146 HIS A O 1
ATOM 1221 N N . ASN A 1 147 ? -9.843 9.106 24.447 1.00 67.44 147 ASN A N 1
ATOM 1222 C CA . ASN A 1 147 ? -9.874 8.436 25.747 1.00 67.44 147 ASN A CA 1
ATOM 1223 C C . ASN A 1 147 ? -8.656 7.524 25.970 1.00 67.44 147 ASN A C 1
ATOM 1225 O O . ASN A 1 147 ? -8.703 6.681 26.853 1.00 67.44 147 ASN A O 1
ATOM 1229 N N . GLU A 1 148 ? -7.612 7.637 25.141 1.00 68.12 148 GLU A N 1
ATOM 1230 C CA . GLU A 1 148 ? -6.456 6.720 25.110 1.00 68.12 148 GLU A CA 1
ATOM 1231 C C . GLU A 1 148 ? -6.797 5.286 24.656 1.00 68.12 148 GLU A C 1
ATOM 1233 O O . GLU A 1 148 ? -5.919 4.433 24.544 1.00 68.12 148 GLU A O 1
ATOM 1238 N N . ASP A 1 149 ? -8.052 5.036 24.269 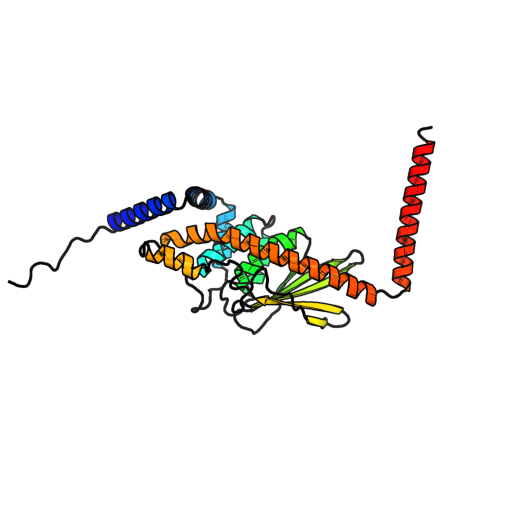1.00 72.62 149 ASP A N 1
ATOM 1239 C CA . ASP A 1 149 ? -8.463 3.795 23.623 1.00 72.62 149 ASP A CA 1
ATOM 1240 C C . ASP A 1 149 ? -7.836 3.668 22.230 1.00 72.62 149 ASP A C 1
ATOM 1242 O O . ASP A 1 149 ? -8.072 4.484 21.333 1.00 72.62 149 ASP A O 1
ATOM 1246 N N . TYR A 1 150 ? -7.052 2.608 22.034 1.00 78.50 150 TYR A N 1
ATOM 1247 C CA . TYR A 1 150 ? -6.500 2.255 20.728 1.00 78.50 150 TYR A CA 1
ATOM 1248 C C . TYR A 1 150 ? -7.572 1.621 19.833 1.00 78.50 150 TYR A C 1
ATOM 1250 O O . TYR A 1 150 ? -8.090 0.543 20.157 1.00 78.50 150 TYR A O 1
ATOM 1258 N N . PHE A 1 151 ? -7.873 2.284 18.713 1.00 82.19 151 PHE A N 1
ATOM 1259 C CA . PHE A 1 151 ? -8.740 1.791 17.643 1.00 82.19 151 PHE A CA 1
ATOM 1260 C C . PHE A 1 151 ? -7.882 1.354 16.466 1.00 82.19 151 PHE A C 1
ATOM 1262 O O . PHE A 1 151 ? -6.979 2.084 16.065 1.00 82.19 151 PHE A O 1
ATOM 1269 N N . PHE A 1 152 ? -8.200 0.205 15.878 1.00 87.94 152 PHE A N 1
ATOM 1270 C CA . PHE A 1 152 ? -7.475 -0.304 14.723 1.00 87.94 152 PHE A CA 1
ATOM 1271 C C . PHE A 1 152 ? -8.385 -1.054 13.755 1.00 87.94 152 PHE A C 1
ATOM 1273 O O . PHE A 1 152 ? -9.506 -1.448 14.085 1.00 87.94 152 PHE A O 1
ATOM 1280 N N . TRP A 1 153 ? -7.889 -1.221 12.539 1.00 92.19 153 TRP A N 1
ATOM 1281 C CA . TRP A 1 153 ? -8.440 -2.081 11.501 1.00 92.19 153 TRP A CA 1
ATOM 1282 C C . TRP A 1 153 ? -7.288 -2.705 10.721 1.00 92.19 153 TRP A C 1
ATOM 1284 O O . TRP A 1 153 ? -6.135 -2.301 10.869 1.00 92.19 153 TRP A O 1
ATOM 1294 N N . VAL A 1 154 ? -7.600 -3.681 9.879 1.00 94.19 154 VAL A N 1
ATOM 1295 C CA . VAL A 1 154 ? -6.598 -4.400 9.092 1.00 94.19 154 VAL A CA 1
ATOM 1296 C C . VAL A 1 154 ? -6.898 -4.261 7.607 1.00 94.19 154 VAL A C 1
ATOM 1298 O O . VAL A 1 154 ? -8.056 -4.340 7.187 1.00 94.19 154 VAL A O 1
ATOM 1301 N N . PHE A 1 155 ? -5.855 -4.047 6.813 1.00 96.19 155 PHE A N 1
ATOM 1302 C CA . PHE A 1 155 ? -5.876 -4.249 5.368 1.00 96.19 155 PHE A CA 1
ATOM 1303 C C . PHE A 1 155 ? -5.185 -5.562 5.039 1.00 96.19 155 PHE A C 1
ATOM 1305 O O . PHE A 1 155 ? -4.064 -5.776 5.479 1.00 96.19 155 PHE A O 1
ATOM 1312 N N . GLU A 1 156 ? -5.837 -6.397 4.240 1.00 95.81 156 GLU A N 1
ATOM 1313 C CA . GLU A 1 156 ? -5.206 -7.532 3.569 1.00 95.81 156 GLU A CA 1
ATOM 1314 C C . GLU A 1 156 ? -5.097 -7.176 2.091 1.00 95.81 156 GLU A C 1
ATOM 1316 O O . GLU A 1 156 ? -6.091 -7.224 1.364 1.00 95.81 156 GLU A O 1
ATOM 1321 N N . ILE A 1 157 ? -3.921 -6.731 1.658 1.00 94.94 157 ILE A N 1
ATOM 1322 C CA . ILE A 1 157 ? -3.703 -6.216 0.307 1.00 94.94 157 ILE A CA 1
ATOM 1323 C C . ILE A 1 157 ? -3.156 -7.350 -0.553 1.00 94.94 157 ILE A C 1
ATOM 1325 O O . ILE A 1 157 ? -2.007 -7.752 -0.411 1.00 94.94 157 ILE A O 1
ATOM 1329 N N . ASP A 1 158 ? -3.987 -7.866 -1.446 1.00 92.69 158 ASP A N 1
ATOM 1330 C CA . ASP A 1 158 ? -3.672 -8.984 -2.327 1.00 92.69 158 ASP A CA 1
ATOM 1331 C C . ASP A 1 158 ? -3.194 -8.464 -3.694 1.00 92.69 158 ASP A C 1
ATOM 1333 O O . ASP A 1 158 ? -3.932 -7.787 -4.423 1.00 92.69 158 ASP A O 1
ATOM 1337 N N . GLY A 1 159 ? -1.935 -8.762 -4.026 1.00 87.06 159 GLY A N 1
ATOM 1338 C CA . GLY A 1 159 ? -1.272 -8.416 -5.286 1.00 87.06 159 GLY A CA 1
ATOM 1339 C C . GLY A 1 159 ? -1.928 -9.034 -6.520 1.00 87.06 159 GLY A C 1
ATOM 1340 O O . GLY A 1 159 ? -1.910 -8.446 -7.602 1.00 87.06 159 GLY A O 1
ATOM 1341 N N . ALA A 1 160 ? -2.541 -10.210 -6.364 1.00 87.56 160 ALA A N 1
ATOM 1342 C CA . ALA A 1 160 ? -3.118 -10.981 -7.461 1.00 87.56 160 ALA A CA 1
ATOM 1343 C C . ALA A 1 160 ? -4.597 -10.648 -7.710 1.00 87.56 160 ALA A C 1
ATOM 1345 O O . ALA A 1 160 ? -5.117 -10.888 -8.801 1.00 87.56 160 ALA A O 1
ATOM 1346 N N . LYS A 1 161 ? -5.298 -10.076 -6.724 1.00 88.62 161 LYS A N 1
ATOM 1347 C CA . LYS A 1 161 ? -6.711 -9.707 -6.872 1.00 88.62 161 LYS A CA 1
ATOM 1348 C C . LYS A 1 161 ? -6.892 -8.342 -7.512 1.00 88.62 161 LYS A C 1
ATOM 1350 O O . LYS A 1 161 ? -6.229 -7.367 -7.152 1.00 88.62 161 LYS A O 1
ATOM 1355 N N . ARG A 1 162 ? -7.868 -8.280 -8.418 1.00 86.69 162 ARG A N 1
ATOM 1356 C CA . ARG A 1 162 ? -8.272 -7.046 -9.087 1.00 86.69 162 ARG A CA 1
ATOM 1357 C C . ARG A 1 162 ? -9.044 -6.135 -8.137 1.00 86.69 162 ARG A C 1
ATOM 1359 O O . ARG A 1 162 ? -9.906 -6.590 -7.388 1.00 86.69 162 ARG A O 1
ATOM 1366 N N . LEU A 1 163 ? -8.763 -4.845 -8.226 1.00 83.69 163 LEU A N 1
ATOM 1367 C CA . LEU A 1 163 ? -9.433 -3.767 -7.530 1.00 83.69 163 LEU A CA 1
ATOM 1368 C C . LEU A 1 163 ? -9.713 -2.623 -8.501 1.00 83.69 163 LEU A C 1
ATOM 1370 O O . LEU A 1 163 ? -8.808 -2.100 -9.135 1.00 83.69 163 LEU A O 1
ATOM 1374 N N . THR A 1 164 ? -10.967 -2.194 -8.560 1.00 82.69 164 THR A N 1
ATOM 1375 C CA . THR A 1 164 ? -11.397 -0.985 -9.273 1.00 82.69 164 THR A CA 1
ATOM 1376 C C . THR A 1 164 ? -11.982 0.019 -8.285 1.00 82.69 164 THR A C 1
ATOM 1378 O O . THR A 1 164 ? -12.430 -0.357 -7.201 1.00 82.69 164 THR A O 1
ATOM 1381 N N . LEU A 1 165 ? -12.068 1.296 -8.669 1.00 77.06 165 LEU A N 1
ATOM 1382 C CA . LEU A 1 165 ? -12.707 2.327 -7.835 1.00 77.06 165 LEU A CA 1
ATOM 1383 C C . LEU A 1 165 ? -14.184 2.025 -7.514 1.00 77.06 165 LEU A C 1
ATOM 1385 O O . LEU A 1 165 ? -14.701 2.501 -6.508 1.00 77.06 165 LEU A O 1
ATOM 1389 N N . ASN A 1 166 ? -14.842 1.207 -8.341 1.00 80.50 166 ASN A N 1
ATOM 1390 C CA . ASN A 1 166 ? -16.234 0.789 -8.167 1.00 80.50 166 ASN A CA 1
ATOM 1391 C C . ASN A 1 166 ? -16.377 -0.545 -7.418 1.00 80.50 166 ASN A C 1
ATOM 1393 O O . ASN A 1 166 ? -17.497 -1.024 -7.236 1.00 80.50 166 ASN A O 1
ATOM 1397 N N . THR A 1 167 ? -15.270 -1.180 -7.021 1.00 80.19 167 THR A N 1
ATOM 1398 C CA . THR A 1 167 ? -15.321 -2.452 -6.294 1.00 80.19 167 THR A CA 1
ATOM 1399 C C . THR A 1 167 ? -15.984 -2.221 -4.932 1.00 80.19 167 THR A C 1
ATOM 1401 O O . THR A 1 167 ? -15.537 -1.352 -4.180 1.00 80.19 167 THR A O 1
ATOM 1404 N N . PRO A 1 168 ? -17.065 -2.950 -4.598 1.00 81.94 168 PRO A N 1
ATOM 1405 C CA . PRO A 1 168 ? -17.761 -2.753 -3.336 1.00 81.94 168 PRO A CA 1
ATOM 1406 C C . PRO A 1 168 ? -16.880 -3.164 -2.152 1.00 81.94 168 PRO A C 1
ATOM 1408 O O . PRO A 1 168 ? -16.172 -4.171 -2.198 1.00 81.94 168 PRO A O 1
ATOM 1411 N N . LEU A 1 169 ? -16.969 -2.399 -1.062 1.00 85.00 169 LEU A N 1
ATOM 1412 C CA . LEU A 1 169 ? -16.322 -2.741 0.200 1.00 85.00 169 LEU A CA 1
ATOM 1413 C C . LEU A 1 169 ? -17.124 -3.843 0.897 1.00 85.00 169 LEU A C 1
ATOM 1415 O O . LEU A 1 169 ? -18.233 -3.597 1.370 1.00 85.00 169 LEU A O 1
ATOM 1419 N N . ASN A 1 170 ? -16.527 -5.028 1.017 1.00 86.81 170 ASN A N 1
ATOM 1420 C CA . ASN A 1 170 ? -17.082 -6.160 1.760 1.00 86.81 170 ASN A CA 1
ATOM 1421 C C . ASN A 1 170 ? -16.205 -6.490 2.978 1.00 86.81 170 ASN A C 1
ATOM 1423 O O . ASN A 1 170 ? -15.580 -7.552 3.011 1.00 86.81 170 ASN A O 1
ATOM 1427 N N . PRO A 1 171 ? -16.085 -5.580 3.961 1.00 91.19 171 PRO A N 1
ATOM 1428 C CA . PRO A 1 171 ? -15.241 -5.835 5.110 1.00 91.19 171 PRO A CA 1
ATOM 1429 C C . PRO A 1 171 ? -15.869 -6.875 6.035 1.00 91.19 171 PRO A C 1
ATOM 1431 O O . PRO A 1 171 ? -17.088 -6.900 6.236 1.00 91.19 171 PRO A O 1
ATOM 1434 N N . ARG A 1 172 ? -15.018 -7.684 6.660 1.00 92.25 172 ARG A N 1
ATOM 1435 C CA . ARG A 1 172 ? -15.418 -8.619 7.715 1.00 92.25 172 ARG A CA 1
ATOM 1436 C C . ARG A 1 172 ? -15.092 -8.036 9.085 1.00 92.25 172 ARG A C 1
ATOM 1438 O O . ARG A 1 172 ? -14.181 -7.223 9.218 1.00 92.25 172 ARG A O 1
ATOM 1445 N N . MET A 1 173 ? -15.870 -8.414 10.093 1.00 89.06 173 MET A N 1
ATOM 1446 C CA . MET A 1 173 ? -15.584 -8.055 11.480 1.00 89.06 173 MET A CA 1
ATOM 1447 C C . MET A 1 173 ? -14.895 -9.227 12.159 1.00 89.06 173 MET A C 1
ATOM 1449 O O . MET A 1 173 ? -15.353 -10.362 12.044 1.00 89.06 173 MET A O 1
ATOM 1453 N N . GLU A 1 174 ? -13.823 -8.931 12.872 1.00 88.00 174 GLU A N 1
ATOM 1454 C CA . GLU A 1 174 ? -13.085 -9.894 13.675 1.00 88.00 174 GLU A CA 1
ATOM 1455 C C . GLU A 1 174 ? -12.969 -9.396 15.114 1.00 88.00 174 GLU A C 1
ATOM 1457 O O . GLU A 1 174 ? -13.260 -8.236 15.427 1.00 88.00 174 GLU A O 1
ATOM 1462 N N . THR A 1 175 ? -12.571 -10.306 15.999 1.00 82.25 175 THR A N 1
ATOM 1463 C CA . THR A 1 175 ? -12.419 -10.035 17.426 1.00 82.25 175 THR A CA 1
ATOM 1464 C C . THR A 1 175 ? -11.035 -10.480 17.853 1.00 82.25 175 THR A C 1
ATOM 1466 O O . THR A 1 175 ? -10.666 -11.631 17.629 1.00 82.25 175 THR A O 1
ATOM 1469 N N . ARG A 1 176 ? -10.273 -9.572 18.463 1.00 77.19 176 ARG A N 1
ATOM 1470 C CA . ARG A 1 176 ? -9.000 -9.880 19.118 1.00 77.19 176 ARG A CA 1
ATOM 1471 C C . ARG A 1 176 ? -9.137 -9.466 20.570 1.00 77.19 176 ARG A C 1
ATOM 1473 O O . ARG A 1 176 ? -9.340 -8.283 20.842 1.00 77.19 176 ARG A O 1
ATOM 1480 N N . GLU A 1 177 ? -9.041 -10.448 21.464 1.00 78.44 177 GLU A N 1
ATOM 1481 C CA . GLU A 1 177 ? -9.348 -10.272 22.888 1.00 78.44 177 GLU A CA 1
ATOM 1482 C C . GLU A 1 177 ? -10.764 -9.681 23.041 1.00 78.44 177 GLU A C 1
ATOM 1484 O O . GLU A 1 177 ? -11.716 -10.246 22.504 1.00 78.44 177 GLU A O 1
ATOM 1489 N N . ASP A 1 178 ? -10.891 -8.516 23.676 1.00 72.12 178 ASP A N 1
ATOM 1490 C CA . ASP A 1 178 ? -12.165 -7.822 23.896 1.00 72.12 178 ASP A CA 1
ATOM 1491 C C . ASP A 1 178 ? -12.470 -6.746 22.833 1.00 72.12 178 ASP A C 1
ATOM 1493 O O . ASP A 1 178 ? -13.431 -5.982 22.960 1.00 72.12 178 ASP A O 1
ATOM 1497 N N . LYS A 1 179 ? -11.648 -6.635 21.778 1.00 71.44 179 LYS A N 1
ATOM 1498 C CA . LYS A 1 179 ? -11.790 -5.594 20.750 1.00 71.44 179 LYS A CA 1
ATOM 1499 C C . LYS A 1 179 ? -12.311 -6.152 19.435 1.00 71.44 179 LYS A C 1
ATOM 1501 O O . LYS A 1 179 ? -11.699 -7.021 18.816 1.00 71.44 179 LYS A O 1
ATOM 1506 N N . HIS A 1 180 ? -13.403 -5.559 18.962 1.00 81.69 180 HIS A N 1
ATOM 1507 C CA . HIS A 1 180 ? -13.878 -5.736 17.596 1.00 81.69 180 HIS A CA 1
ATOM 1508 C C . HIS A 1 180 ? -13.117 -4.811 16.650 1.00 81.69 180 HIS A C 1
ATOM 1510 O O . HIS A 1 180 ? -13.022 -3.606 16.896 1.00 81.69 180 HIS A O 1
ATOM 1516 N N . TYR A 1 181 ? -12.626 -5.362 15.546 1.00 84.25 181 TYR A N 1
ATOM 1517 C CA . TYR A 1 181 ? -11.981 -4.601 14.484 1.00 84.25 181 TYR A CA 1
ATOM 1518 C C . TYR A 1 181 ? -12.487 -5.046 13.117 1.00 84.25 181 TYR A C 1
ATOM 1520 O O . TYR A 1 181 ? -13.111 -6.095 12.948 1.00 84.25 181 TYR A O 1
ATOM 1528 N N . VAL A 1 182 ? -12.252 -4.190 12.132 1.00 90.75 182 VAL A N 1
ATOM 1529 C CA . VAL A 1 182 ? -12.695 -4.402 10.758 1.00 90.75 182 VAL A CA 1
ATOM 1530 C C . VAL A 1 182 ? -11.505 -4.862 9.924 1.00 90.75 182 VAL A C 1
ATOM 1532 O O . VAL A 1 182 ? -10.429 -4.275 10.016 1.00 90.75 182 VAL A O 1
ATOM 1535 N N . VAL A 1 183 ? -11.700 -5.879 9.092 1.00 93.44 183 VAL A N 1
ATOM 1536 C CA . VAL A 1 183 ? -10.712 -6.339 8.114 1.00 93.44 183 VAL A CA 1
ATOM 1537 C C . VAL A 1 183 ? -11.229 -6.044 6.714 1.00 93.44 183 VAL A C 1
ATOM 1539 O O . VAL A 1 183 ? -12.325 -6.471 6.343 1.00 93.44 183 VAL A O 1
ATOM 1542 N N . TYR A 1 184 ? -10.437 -5.314 5.934 1.00 93.75 184 TYR A N 1
ATOM 1543 C CA . TYR A 1 184 ? -10.694 -5.067 4.521 1.00 93.75 184 TYR A CA 1
ATOM 1544 C C . TYR A 1 184 ? -9.797 -5.973 3.684 1.00 93.75 184 TYR A C 1
ATOM 1546 O O . TYR A 1 184 ? -8.591 -5.747 3.606 1.00 93.75 184 TYR A O 1
ATOM 1554 N N . SER A 1 185 ? -10.393 -6.968 3.028 1.00 92.62 185 SER A N 1
ATOM 1555 C CA . SER A 1 185 ? -9.707 -7.760 2.008 1.00 92.62 185 SER A CA 1
ATOM 1556 C C . SER A 1 185 ? -9.717 -6.986 0.690 1.00 92.62 185 SER A C 1
ATOM 1558 O O . SER A 1 185 ? -10.760 -6.839 0.051 1.00 92.62 185 SER A O 1
ATOM 1560 N N . LEU A 1 186 ? -8.565 -6.436 0.319 1.00 92.00 186 LEU A N 1
ATOM 1561 C CA . LEU A 1 186 ? -8.387 -5.535 -0.812 1.00 92.00 186 LEU A CA 1
ATOM 1562 C C . LEU A 1 186 ? -7.645 -6.254 -1.937 1.00 92.00 186 LEU A C 1
ATOM 1564 O O . LEU A 1 186 ? -6.617 -6.880 -1.705 1.00 92.00 186 LEU A O 1
ATOM 1568 N N . GLY A 1 187 ? -8.131 -6.128 -3.171 1.00 88.81 187 GLY A N 1
ATOM 1569 C CA . GLY A 1 187 ? -7.257 -6.314 -4.328 1.00 88.81 187 GLY A CA 1
ATOM 1570 C C . GLY A 1 187 ? -6.324 -5.114 -4.491 1.00 88.81 187 GLY A C 1
ATOM 1571 O O . GLY A 1 187 ? -6.524 -4.075 -3.863 1.00 88.81 187 GLY A O 1
ATOM 1572 N N . SER A 1 188 ? -5.334 -5.224 -5.365 1.00 83.94 188 SER A N 1
ATOM 1573 C CA . SER A 1 188 ? -4.432 -4.107 -5.674 1.00 83.94 188 SER A CA 1
ATOM 1574 C C . SER A 1 188 ? -4.083 -3.976 -7.154 1.00 83.94 188 SER A C 1
ATOM 1576 O O . SER A 1 188 ? -3.601 -2.920 -7.562 1.00 83.94 188 SER A O 1
ATOM 1578 N N . SER A 1 189 ? -4.392 -4.974 -7.987 1.00 81.19 189 SER A N 1
ATOM 1579 C CA . SER A 1 189 ? -4.211 -4.881 -9.440 1.00 81.19 189 SER A CA 1
ATOM 1580 C C . SER A 1 189 ? -5.398 -4.166 -10.104 1.00 81.19 189 SER A C 1
ATOM 1582 O O . SER A 1 189 ? -6.543 -4.359 -9.718 1.00 81.19 189 SER A O 1
ATOM 1584 N N . GLY A 1 190 ? -5.168 -3.322 -11.113 1.00 73.75 190 GLY A N 1
ATOM 1585 C CA . GLY A 1 190 ? -6.258 -2.714 -11.900 1.00 73.75 190 GLY A CA 1
ATOM 1586 C C . GLY A 1 190 ? -6.903 -1.439 -11.335 1.00 73.75 190 GLY A C 1
ATOM 1587 O O . GLY A 1 190 ? -7.968 -1.047 -11.809 1.00 73.75 190 GLY A O 1
ATOM 1588 N N . LEU A 1 191 ? -6.261 -0.760 -10.373 1.00 72.00 191 LEU A N 1
ATOM 1589 C CA . LEU A 1 191 ? -6.695 0.568 -9.900 1.00 72.00 191 LEU A CA 1
ATOM 1590 C C . LEU A 1 191 ? -6.573 1.666 -10.963 1.00 72.00 191 LEU A C 1
ATOM 1592 O O . LEU A 1 191 ? -7.107 2.759 -10.779 1.00 72.00 191 LEU A O 1
ATOM 1596 N N . VAL A 1 192 ? -5.858 1.398 -12.049 1.00 67.75 192 VAL A N 1
ATOM 1597 C CA . VAL A 1 192 ? -5.785 2.241 -13.238 1.00 67.75 192 VAL A CA 1
ATOM 1598 C C . VAL A 1 192 ? -6.409 1.453 -14.389 1.00 67.75 192 VAL A C 1
ATOM 1600 O O . VAL A 1 192 ? -6.058 0.293 -14.592 1.00 67.75 192 VAL A O 1
ATOM 1603 N N . ASP A 1 193 ? -7.367 2.070 -15.090 1.00 55.19 193 ASP A N 1
ATOM 1604 C CA . ASP A 1 193 ? -8.166 1.414 -16.139 1.00 55.19 193 ASP A CA 1
ATOM 1605 C C . ASP A 1 193 ? -7.341 1.058 -17.382 1.00 55.19 193 ASP A C 1
ATOM 1607 O O . ASP A 1 193 ? -7.660 0.097 -18.078 1.00 55.19 193 ASP A O 1
ATOM 1611 N N . THR A 1 194 ? -6.272 1.811 -17.653 1.00 58.53 194 THR A N 1
ATOM 1612 C CA . THR A 1 194 ? -5.241 1.402 -18.603 1.00 58.53 194 THR A CA 1
ATOM 1613 C C . THR A 1 194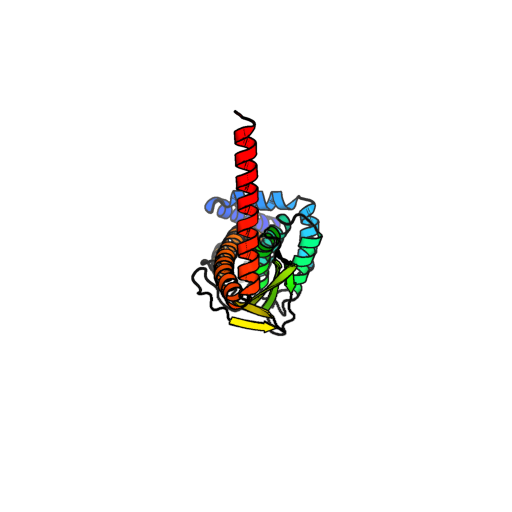 ? -4.350 0.374 -17.930 1.00 58.53 194 THR A C 1
ATOM 1615 O O . THR A 1 194 ? -3.634 0.699 -16.978 1.00 58.53 194 THR A O 1
ATOM 1618 N N . ASP A 1 195 ? -4.384 -0.864 -18.426 1.00 60.53 195 ASP A N 1
ATOM 1619 C CA . ASP A 1 195 ? -3.397 -1.855 -18.029 1.00 60.53 195 ASP A CA 1
ATOM 1620 C C . ASP A 1 195 ? -2.022 -1.278 -18.369 1.00 60.53 195 ASP A C 1
ATOM 1622 O O . ASP A 1 195 ? -1.706 -0.996 -19.526 1.00 60.53 195 ASP A O 1
ATOM 1626 N N . PHE A 1 196 ? -1.233 -0.988 -17.337 1.00 60.56 196 PHE A N 1
ATOM 1627 C CA . PHE A 1 196 ? 0.088 -0.409 -17.521 1.00 60.56 196 PHE A CA 1
ATOM 1628 C C . PHE A 1 196 ? 0.959 -1.337 -18.370 1.00 60.56 196 PHE A C 1
ATOM 1630 O O . PHE A 1 196 ? 1.790 -0.829 -19.115 1.00 60.56 196 PHE A O 1
ATOM 1637 N N . ALA A 1 197 ? 0.720 -2.654 -18.311 1.00 56.31 197 ALA A N 1
ATOM 1638 C CA . ALA A 1 197 ? 1.356 -3.620 -19.192 1.00 56.31 197 ALA A CA 1
ATOM 1639 C C . ALA A 1 197 ? 0.914 -3.410 -20.646 1.00 56.31 197 ALA A C 1
ATOM 1641 O O . ALA A 1 197 ? 1.774 -3.196 -21.484 1.00 56.31 197 ALA A O 1
ATOM 1642 N N . GLU A 1 198 ? -0.385 -3.333 -20.959 1.00 60.47 198 GLU A N 1
ATOM 1643 C CA . GLU A 1 198 ? -0.847 -3.070 -22.337 1.00 60.47 198 GLU A CA 1
ATOM 1644 C C . GLU A 1 198 ? -0.396 -1.698 -22.859 1.00 60.47 198 GLU A C 1
ATOM 1646 O O . GLU A 1 198 ? -0.019 -1.556 -24.021 1.00 60.47 198 GLU A O 1
ATOM 1651 N N . TYR A 1 199 ? -0.402 -0.666 -22.012 1.00 61.28 199 TYR A N 1
ATOM 1652 C CA . TYR A 1 199 ? 0.062 0.660 -22.405 1.00 61.28 199 TYR A CA 1
ATOM 1653 C C . TYR A 1 199 ? 1.575 0.695 -22.616 1.00 61.28 199 TYR A C 1
ATOM 1655 O O . TYR A 1 199 ? 2.043 1.326 -23.565 1.00 61.28 199 TYR A O 1
ATOM 1663 N N . ALA A 1 200 ? 2.346 0.049 -21.739 1.00 59.59 200 ALA A N 1
ATOM 1664 C CA . ALA A 1 200 ? 3.787 -0.053 -21.893 1.00 59.59 200 ALA A CA 1
ATOM 1665 C C . ALA A 1 200 ? 4.152 -0.944 -23.081 1.00 59.59 200 ALA A C 1
ATOM 1667 O O . ALA A 1 200 ? 5.044 -0.572 -23.832 1.00 59.59 200 ALA A O 1
ATOM 1668 N N . GLU A 1 201 ? 3.429 -2.039 -23.315 1.00 58.94 201 GLU A N 1
ATOM 1669 C CA . GLU A 1 201 ? 3.557 -2.884 -24.498 1.00 58.94 201 GLU A CA 1
ATOM 1670 C C . GLU A 1 201 ? 3.240 -2.098 -25.763 1.00 58.94 201 GLU A C 1
ATOM 1672 O O . GLU A 1 201 ? 4.057 -2.116 -26.665 1.00 58.94 201 GLU A O 1
ATOM 1677 N N . 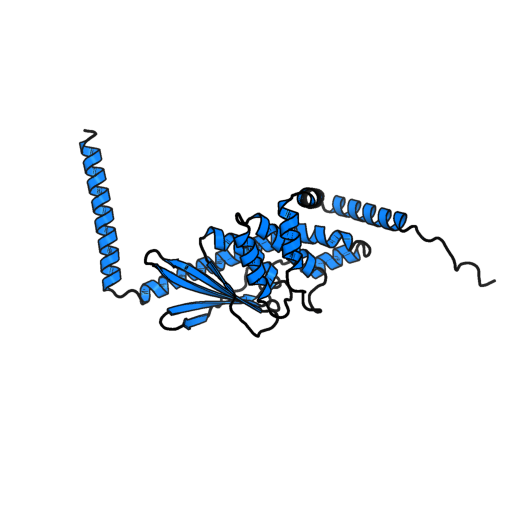GLN A 1 202 ? 2.151 -1.327 -25.841 1.00 60.06 202 GLN A N 1
ATOM 1678 C CA . GLN A 1 202 ? 1.901 -0.438 -26.986 1.00 60.06 202 GLN A CA 1
ATOM 1679 C C . GLN A 1 202 ? 3.056 0.552 -27.194 1.00 60.06 202 GLN A C 1
ATOM 1681 O O . GLN A 1 202 ? 3.540 0.728 -28.310 1.00 60.06 202 GLN A O 1
ATOM 1686 N N . TRP A 1 203 ? 3.557 1.153 -26.112 1.00 61.81 203 TRP A N 1
ATOM 1687 C CA . TRP A 1 203 ? 4.686 2.084 -26.174 1.00 61.81 203 TRP A CA 1
ATOM 1688 C C . TRP A 1 203 ? 5.994 1.417 -26.633 1.00 61.81 203 TRP A C 1
ATOM 1690 O O . TRP A 1 203 ? 6.780 2.015 -27.371 1.00 61.81 203 TRP A O 1
ATOM 1700 N N . LEU A 1 204 ? 6.232 0.176 -26.203 1.00 59.31 204 LEU A N 1
ATOM 1701 C CA . LEU A 1 204 ? 7.400 -0.636 -26.541 1.00 59.31 204 LEU A CA 1
ATOM 1702 C C . LEU A 1 204 ? 7.275 -1.283 -27.927 1.00 59.31 204 LEU A C 1
ATOM 1704 O O . LEU A 1 204 ? 8.284 -1.421 -28.609 1.00 59.31 204 LEU A O 1
ATOM 1708 N N . LEU A 1 205 ? 6.075 -1.646 -28.375 1.00 56.25 205 LEU A N 1
ATOM 1709 C CA . LEU A 1 205 ? 5.787 -2.169 -29.713 1.00 56.25 205 LEU A CA 1
ATOM 1710 C C . LEU A 1 205 ? 6.032 -1.091 -30.773 1.00 56.25 205 LEU A C 1
ATOM 1712 O O . LEU A 1 205 ? 6.641 -1.380 -31.803 1.00 56.25 205 LEU A O 1
ATOM 1716 N N . ASP A 1 206 ? 5.666 0.159 -30.478 1.00 55.25 206 ASP A N 1
ATOM 1717 C CA . ASP A 1 206 ? 5.956 1.312 -31.336 1.00 55.25 206 ASP A CA 1
ATOM 1718 C C . ASP A 1 206 ? 7.469 1.611 -31.429 1.00 55.25 206 ASP A C 1
ATOM 1720 O O . ASP A 1 206 ? 7.923 2.266 -32.371 1.00 55.25 206 ASP A O 1
ATOM 1724 N N . SER A 1 207 ? 8.284 1.154 -30.466 1.00 54.28 207 SER A N 1
ATOM 1725 C CA . SER A 1 207 ? 9.745 1.317 -30.480 1.00 54.28 207 SER A CA 1
ATOM 1726 C C . SER A 1 207 ? 10.478 0.348 -29.525 1.00 54.28 207 SER A C 1
ATOM 1728 O O . SER A 1 207 ? 10.893 0.732 -28.426 1.00 54.28 207 SER A O 1
ATOM 1730 N N . PRO A 1 208 ? 10.779 -0.893 -29.962 1.00 53.41 208 PRO A N 1
ATOM 1731 C CA . PRO A 1 208 ? 11.293 -1.971 -29.096 1.00 53.41 208 PRO A CA 1
ATOM 1732 C C . PRO A 1 208 ? 12.706 -1.734 -28.537 1.00 53.41 208 PRO A C 1
ATOM 1734 O O . PRO A 1 208 ? 13.203 -2.498 -27.713 1.00 53.41 208 PRO A O 1
ATOM 1737 N N . ARG A 1 209 ? 13.380 -0.660 -28.964 1.00 51.59 209 ARG A N 1
ATOM 1738 C CA . ARG A 1 209 ? 14.714 -0.252 -28.489 1.00 51.59 209 ARG A CA 1
ATOM 1739 C C . ARG A 1 209 ? 14.670 0.762 -27.333 1.00 51.59 209 ARG A C 1
ATOM 1741 O O . ARG A 1 209 ? 15.722 1.278 -26.955 1.00 51.59 209 ARG A O 1
ATOM 1748 N N . LEU A 1 210 ? 13.487 1.062 -26.786 1.00 55.22 210 LEU A N 1
ATOM 1749 C CA . LEU A 1 210 ? 13.258 2.112 -25.783 1.00 55.22 210 LEU A CA 1
ATOM 1750 C C . LEU A 1 210 ? 12.981 1.590 -24.364 1.00 55.22 210 LEU A C 1
ATOM 1752 O O . LEU A 1 210 ? 12.301 2.253 -23.589 1.00 55.22 210 LEU A O 1
ATOM 1756 N N . THR A 1 211 ? 13.577 0.474 -23.939 1.00 58.44 211 THR A N 1
ATOM 1757 C CA . THR A 1 211 ? 13.564 0.074 -22.511 1.00 58.44 211 THR A CA 1
ATOM 1758 C C . THR A 1 211 ? 14.091 1.174 -21.577 1.00 58.44 211 THR A C 1
ATOM 1760 O O . THR A 1 211 ? 13.675 1.272 -20.425 1.00 58.44 211 THR A O 1
ATOM 1763 N N . ILE A 1 212 ? 14.939 2.073 -22.087 1.00 58.69 212 ILE A N 1
ATOM 1764 C CA . ILE A 1 212 ? 15.421 3.280 -21.391 1.00 58.69 212 ILE A CA 1
ATOM 1765 C C . ILE A 1 212 ? 14.272 4.249 -21.024 1.00 58.69 212 ILE A C 1
ATOM 1767 O O . ILE A 1 212 ? 14.426 5.058 -20.110 1.00 58.69 212 ILE A O 1
ATOM 1771 N N . ALA A 1 213 ? 13.118 4.164 -21.689 1.00 63.34 213 ALA A N 1
ATOM 1772 C CA . ALA A 1 213 ? 11.957 5.027 -21.483 1.00 63.34 213 ALA A CA 1
ATOM 1773 C C . ALA A 1 213 ? 10.974 4.532 -20.415 1.00 63.34 213 ALA A C 1
ATOM 1775 O O . ALA A 1 213 ? 10.142 5.310 -19.947 1.00 63.34 213 ALA A O 1
ATOM 1776 N N . LEU A 1 214 ? 11.077 3.269 -19.990 1.00 68.19 214 LEU A N 1
ATOM 1777 C CA . LEU A 1 214 ? 10.212 2.689 -18.957 1.00 68.19 214 LEU A CA 1
ATOM 1778 C C . LEU A 1 214 ? 10.144 3.528 -17.667 1.00 68.19 214 LEU A C 1
ATOM 1780 O O . LEU A 1 214 ? 9.041 3.754 -17.172 1.00 68.19 214 LEU A O 1
ATOM 1784 N N . PRO A 1 215 ? 11.257 4.081 -17.139 1.00 69.56 215 PRO A N 1
ATOM 1785 C CA . PRO A 1 215 ? 11.207 4.953 -15.965 1.00 69.56 215 PRO A CA 1
ATOM 1786 C C . PRO A 1 215 ? 10.405 6.240 -16.180 1.00 69.56 215 PRO A C 1
ATOM 1788 O O . PRO A 1 215 ? 9.872 6.803 -15.229 1.00 69.56 215 PRO A O 1
ATOM 1791 N N . LEU A 1 216 ? 10.340 6.738 -17.415 1.00 67.12 216 LEU A N 1
ATOM 1792 C CA . LEU A 1 216 ? 9.577 7.935 -17.733 1.00 67.12 216 LEU A CA 1
ATOM 1793 C C . LEU A 1 216 ? 8.076 7.636 -17.788 1.00 67.12 216 LEU A C 1
ATOM 1795 O O . LEU A 1 216 ? 7.274 8.410 -17.265 1.00 67.12 216 LEU A O 1
ATOM 1799 N N . LEU A 1 217 ? 7.705 6.508 -18.396 1.00 69.94 217 LEU A N 1
ATOM 1800 C CA . LEU A 1 217 ? 6.327 6.026 -18.389 1.00 69.94 217 LEU A CA 1
ATOM 1801 C C . LEU A 1 217 ? 5.853 5.759 -16.962 1.00 69.94 217 LEU A C 1
ATOM 1803 O O . LEU A 1 217 ? 4.795 6.243 -16.570 1.00 69.94 217 LEU A O 1
ATOM 1807 N N . ALA A 1 218 ? 6.681 5.095 -16.155 1.00 75.88 218 ALA A N 1
ATOM 1808 C CA . ALA A 1 218 ? 6.431 4.907 -14.732 1.00 75.88 218 ALA A CA 1
ATOM 1809 C C . ALA A 1 218 ? 6.187 6.243 -14.009 1.00 75.88 218 ALA A C 1
ATOM 1811 O O . ALA A 1 218 ? 5.238 6.348 -13.240 1.00 75.88 218 ALA A O 1
ATOM 1812 N N . ALA A 1 219 ? 6.968 7.291 -14.301 1.00 75.69 219 ALA A N 1
ATOM 1813 C CA . ALA A 1 219 ? 6.769 8.621 -13.718 1.00 75.69 219 ALA A CA 1
ATOM 1814 C C . ALA A 1 219 ? 5.416 9.249 -14.071 1.00 75.69 219 ALA A C 1
ATOM 1816 O O . ALA A 1 219 ? 4.795 9.851 -13.191 1.00 75.69 219 ALA A O 1
ATOM 1817 N N . ALA A 1 220 ? 4.946 9.086 -15.311 1.00 71.38 220 ALA A N 1
ATOM 1818 C CA . ALA A 1 220 ? 3.627 9.557 -15.733 1.00 71.38 220 ALA A CA 1
ATOM 1819 C C . ALA A 1 220 ? 2.487 8.769 -15.059 1.00 71.38 220 ALA A C 1
ATOM 1821 O O . ALA A 1 220 ? 1.507 9.359 -14.611 1.00 71.38 220 ALA A O 1
ATOM 1822 N N . TYR A 1 221 ? 2.638 7.447 -14.942 1.00 77.25 221 TYR A N 1
ATOM 1823 C CA . TYR A 1 221 ? 1.624 6.553 -14.374 1.00 77.25 221 TYR A CA 1
ATOM 1824 C C . TYR A 1 221 ? 1.559 6.577 -12.847 1.00 77.25 221 TYR A C 1
ATOM 1826 O O . TYR A 1 221 ? 0.486 6.396 -12.269 1.00 77.25 221 TYR A O 1
ATOM 1834 N N . ALA A 1 222 ? 2.687 6.823 -12.180 1.00 84.75 222 ALA A N 1
ATOM 1835 C CA . ALA A 1 222 ? 2.773 6.825 -10.726 1.00 84.75 222 ALA A CA 1
ATOM 1836 C C . ALA A 1 222 ? 1.809 7.838 -10.091 1.00 84.75 222 ALA A C 1
ATOM 1838 O O . ALA A 1 222 ? 1.197 7.533 -9.071 1.00 84.75 222 ALA A O 1
ATOM 1839 N N . ASP A 1 223 ? 1.619 9.014 -10.701 1.00 84.19 223 ASP A N 1
ATOM 1840 C CA . ASP A 1 223 ? 0.700 10.027 -10.162 1.00 84.19 223 ASP A CA 1
ATOM 1841 C C . ASP A 1 223 ? -0.761 9.563 -10.212 1.00 84.19 223 ASP A C 1
ATOM 1843 O O . ASP A 1 223 ? -1.516 9.794 -9.265 1.00 84.19 223 ASP A O 1
ATOM 1847 N N . GLN A 1 224 ? -1.150 8.857 -11.277 1.00 83.75 224 GLN A N 1
ATOM 1848 C CA . GLN A 1 224 ? -2.497 8.306 -11.417 1.00 83.75 224 GLN A CA 1
ATOM 1849 C C . GLN A 1 224 ? -2.748 7.177 -10.411 1.00 83.75 224 GLN A C 1
ATOM 1851 O O . GLN A 1 224 ? -3.793 7.158 -9.759 1.00 83.75 224 GLN A O 1
ATOM 1856 N N . TRP A 1 225 ? -1.769 6.289 -10.214 1.00 86.69 225 TRP A N 1
ATOM 1857 C CA . TRP A 1 225 ? -1.822 5.262 -9.169 1.00 86.69 225 TRP A CA 1
ATOM 1858 C C . TRP A 1 225 ? -1.966 5.870 -7.775 1.00 86.69 225 TRP A C 1
ATOM 1860 O O . TRP A 1 225 ? -2.839 5.461 -7.007 1.00 86.69 225 TRP A O 1
ATOM 1870 N N . ILE A 1 226 ? -1.154 6.884 -7.462 1.00 90.50 226 ILE A N 1
ATOM 1871 C CA . ILE A 1 226 ? -1.204 7.581 -6.175 1.00 90.50 226 ILE A CA 1
ATOM 1872 C C . ILE A 1 226 ? -2.578 8.217 -5.953 1.00 90.50 226 ILE A C 1
ATOM 1874 O O . ILE A 1 226 ? -3.151 8.091 -4.867 1.00 90.50 226 ILE A O 1
ATOM 1878 N N . LEU A 1 227 ? -3.125 8.884 -6.971 1.00 89.12 227 LEU A N 1
ATOM 1879 C CA . LEU A 1 227 ? -4.443 9.503 -6.899 1.00 89.12 227 LEU A CA 1
ATOM 1880 C C . LEU A 1 227 ? -5.540 8.459 -6.649 1.00 89.12 227 LEU A C 1
ATOM 1882 O O . LEU A 1 227 ? -6.301 8.598 -5.690 1.00 89.12 227 LEU A O 1
ATOM 1886 N N . ASN A 1 228 ? -5.595 7.401 -7.458 1.00 89.38 228 ASN A N 1
ATOM 1887 C CA . ASN A 1 228 ? -6.651 6.391 -7.385 1.00 89.38 228 ASN A CA 1
ATOM 1888 C C . ASN A 1 228 ? -6.602 5.599 -6.074 1.00 89.38 228 ASN A C 1
ATOM 1890 O O . ASN A 1 228 ? -7.638 5.414 -5.435 1.00 89.38 228 ASN A O 1
ATOM 1894 N N . ALA A 1 229 ? -5.410 5.223 -5.603 1.00 91.56 229 ALA A N 1
ATOM 1895 C CA . ALA A 1 229 ? -5.254 4.562 -4.308 1.00 91.56 229 ALA A CA 1
ATOM 1896 C C . ALA A 1 229 ? -5.748 5.451 -3.148 1.00 91.56 229 ALA A C 1
ATOM 1898 O O . ALA A 1 229 ? -6.409 4.976 -2.224 1.00 91.56 229 ALA A O 1
ATOM 1899 N N . ARG A 1 230 ? -5.498 6.768 -3.206 1.00 92.62 230 ARG A N 1
ATOM 1900 C CA . ARG A 1 230 ? -5.957 7.731 -2.185 1.00 92.62 230 ARG A CA 1
ATOM 1901 C C . ARG A 1 230 ? -7.454 8.023 -2.254 1.00 92.62 230 ARG A C 1
ATOM 1903 O O . ARG A 1 230 ? -8.082 8.217 -1.207 1.00 92.62 230 ARG A O 1
ATOM 1910 N N . LEU A 1 231 ? -8.034 8.053 -3.453 1.00 90.19 231 LEU A N 1
ATOM 1911 C CA . LEU A 1 231 ? -9.485 8.119 -3.630 1.00 90.19 231 LEU A CA 1
ATOM 1912 C C . LEU A 1 231 ? -10.136 6.887 -3.002 1.00 90.19 231 LEU A C 1
ATOM 1914 O O . LEU A 1 231 ? -11.024 7.023 -2.161 1.00 90.19 231 LEU A O 1
ATOM 1918 N N . TYR A 1 232 ? -9.610 5.701 -3.304 1.00 89.94 232 TYR A N 1
ATOM 1919 C CA . TYR A 1 232 ? -10.091 4.453 -2.727 1.00 89.94 232 TYR A CA 1
ATOM 1920 C C . TYR A 1 232 ? -9.942 4.405 -1.197 1.00 89.94 232 TYR A C 1
ATOM 1922 O O . TYR A 1 232 ? -10.898 4.076 -0.492 1.00 89.94 232 TYR A O 1
ATOM 1930 N N . LEU A 1 233 ? -8.808 4.859 -0.647 1.00 92.56 233 LEU A N 1
ATOM 1931 C CA . LEU A 1 233 ? -8.642 5.028 0.803 1.00 92.56 233 LEU A CA 1
ATOM 1932 C C . LEU A 1 233 ? -9.729 5.937 1.395 1.00 92.56 233 LEU A C 1
ATOM 1934 O O . LEU A 1 233 ? -10.247 5.662 2.474 1.00 92.56 233 LEU A O 1
ATOM 1938 N N . SER A 1 234 ? -10.097 7.021 0.713 1.00 90.69 234 SER A N 1
ATOM 1939 C CA . SER A 1 234 ? -11.132 7.941 1.199 1.00 90.69 234 SER A CA 1
ATOM 1940 C C . SER A 1 234 ? -12.509 7.268 1.276 1.00 90.69 234 SER A C 1
ATOM 1942 O O . SER A 1 234 ? -13.262 7.518 2.225 1.00 90.69 234 SER A O 1
ATOM 1944 N N . HIS A 1 235 ? -12.819 6.368 0.336 1.00 89.75 235 HIS A N 1
ATOM 1945 C CA . HIS A 1 235 ? -14.012 5.520 0.403 1.00 89.75 235 HIS A CA 1
ATOM 1946 C C . HIS A 1 235 ? -13.966 4.579 1.613 1.00 89.75 235 HIS A C 1
ATOM 1948 O O . HIS A 1 235 ? -14.929 4.545 2.383 1.00 89.75 235 HIS A O 1
ATOM 1954 N N . ILE A 1 236 ? -12.831 3.907 1.844 1.00 91.31 236 ILE A N 1
ATOM 1955 C CA . ILE A 1 236 ? -12.626 3.042 3.016 1.00 91.31 236 ILE A CA 1
ATOM 1956 C C . ILE A 1 236 ? -12.813 3.828 4.316 1.00 91.31 236 ILE A C 1
ATOM 1958 O O . ILE A 1 236 ? -13.604 3.429 5.162 1.00 91.31 236 ILE A O 1
ATOM 1962 N N . LEU A 1 237 ? -12.153 4.978 4.475 1.00 90.25 237 LEU A N 1
ATOM 1963 C CA . LEU A 1 237 ? -12.254 5.800 5.688 1.00 90.25 237 LEU A CA 1
ATOM 1964 C C . 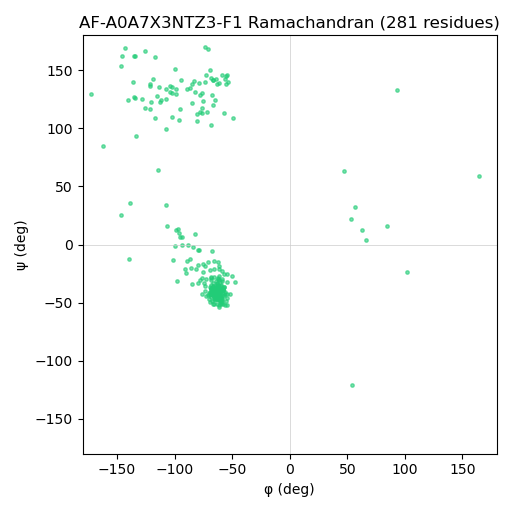LEU A 1 237 ? -13.687 6.288 5.949 1.00 90.25 237 LEU A C 1
ATOM 1966 O O . LEU A 1 237 ? -14.095 6.440 7.103 1.00 90.25 237 LEU A O 1
ATOM 1970 N N . THR A 1 238 ? -14.467 6.522 4.891 1.00 89.56 238 THR A N 1
ATOM 1971 C CA . THR A 1 238 ? -15.884 6.888 5.011 1.00 89.56 238 THR A CA 1
ATOM 1972 C C . THR A 1 238 ? -16.720 5.724 5.541 1.00 89.56 238 THR A C 1
ATOM 1974 O O . THR A 1 238 ? -17.572 5.938 6.406 1.00 89.56 238 THR A O 1
ATOM 1977 N N . ASP A 1 239 ? -16.474 4.504 5.060 1.00 89.69 239 ASP A N 1
ATOM 1978 C CA . ASP A 1 239 ? -17.113 3.291 5.582 1.00 89.69 239 ASP A CA 1
ATOM 1979 C C . ASP A 1 239 ? -16.703 3.023 7.038 1.00 89.69 239 ASP A C 1
ATOM 1981 O O . ASP A 1 239 ? -17.551 2.856 7.917 1.00 89.69 239 ASP A O 1
ATOM 1985 N N . LEU A 1 240 ? -15.408 3.133 7.330 1.00 86.94 240 LEU A N 1
ATOM 1986 C CA . LEU A 1 240 ? -14.834 2.964 8.664 1.00 86.94 240 LEU A CA 1
ATOM 1987 C C . LEU A 1 240 ? -15.443 3.929 9.679 1.00 86.94 240 LEU A C 1
ATOM 1989 O O . LEU A 1 240 ? -15.803 3.528 10.780 1.00 86.94 240 LEU A O 1
ATOM 1993 N N . LYS A 1 241 ? -15.651 5.194 9.298 1.00 84.25 241 LYS A N 1
ATOM 1994 C CA . LYS A 1 241 ? -16.332 6.178 10.148 1.00 84.25 241 LYS A CA 1
ATOM 1995 C C . LYS A 1 241 ? -17.768 5.759 10.483 1.00 84.25 241 LYS A C 1
ATOM 1997 O O . LYS A 1 241 ? -18.198 5.944 11.622 1.00 84.25 241 LYS A O 1
ATOM 2002 N N . LYS A 1 242 ? -18.511 5.200 9.520 1.00 83.69 242 LYS A N 1
ATOM 2003 C CA . LYS A 1 242 ? -19.877 4.695 9.750 1.00 83.69 242 LYS A CA 1
ATOM 2004 C C . LYS A 1 242 ? -19.865 3.504 10.710 1.00 83.69 242 LYS A C 1
ATOM 2006 O O . LYS A 1 242 ? -20.674 3.468 11.633 1.00 83.69 242 LYS A O 1
ATOM 2011 N N . ARG A 1 243 ? -18.926 2.572 10.533 1.00 76.88 243 ARG A N 1
ATOM 2012 C CA . ARG A 1 243 ? -18.800 1.371 11.374 1.00 76.88 243 ARG A CA 1
ATOM 2013 C C . ARG A 1 243 ? -18.296 1.678 12.775 1.00 76.88 243 ARG A C 1
ATOM 2015 O O . ARG A 1 243 ? -18.895 1.212 13.732 1.00 76.88 243 ARG A O 1
ATOM 2022 N N . ASN A 1 244 ? -17.285 2.531 12.924 1.00 71.19 244 ASN A N 1
ATOM 2023 C CA . ASN A 1 244 ? -16.822 2.974 14.240 1.00 71.19 244 ASN A CA 1
ATOM 2024 C C . ASN A 1 244 ? -17.945 3.665 15.013 1.00 71.19 244 ASN A C 1
ATOM 2026 O O . ASN A 1 244 ? -18.086 3.433 16.211 1.00 71.19 244 ASN A O 1
ATOM 2030 N N . TYR A 1 245 ? -18.787 4.460 14.342 1.00 59.94 245 TYR A N 1
ATOM 2031 C CA . TYR A 1 245 ? -19.982 5.021 14.969 1.00 59.94 245 TYR A CA 1
ATOM 2032 C C . TYR A 1 245 ? -20.957 3.931 15.432 1.00 59.94 245 TYR A C 1
ATOM 2034 O O . TYR A 1 245 ? -21.466 4.026 16.539 1.00 59.94 245 TYR A O 1
ATOM 2042 N N . GLN A 1 246 ? -21.193 2.885 14.637 1.00 60.94 246 GLN A N 1
ATOM 2043 C CA . GLN A 1 246 ? -22.049 1.762 15.037 1.00 60.94 246 GLN A CA 1
ATOM 2044 C C . GLN A 1 246 ? -21.466 0.983 16.220 1.00 60.94 246 GLN A C 1
ATOM 2046 O O . GLN A 1 246 ? -22.176 0.761 17.192 1.00 60.94 246 GLN A O 1
ATOM 2051 N N . ILE A 1 247 ? -20.179 0.631 16.178 1.00 59.19 247 ILE A N 1
ATOM 2052 C CA . ILE A 1 247 ? -19.501 -0.116 17.245 1.00 59.19 247 ILE A CA 1
ATOM 2053 C C . ILE A 1 247 ? -19.537 0.697 18.541 1.00 59.19 247 ILE A C 1
ATOM 2055 O O . ILE A 1 247 ? -20.092 0.235 19.529 1.00 59.19 247 ILE A O 1
ATOM 2059 N N . THR A 1 248 ? -19.072 1.951 18.519 1.00 54.03 248 THR A N 1
ATOM 2060 C CA . THR A 1 248 ? -19.104 2.830 19.704 1.00 54.03 248 THR A CA 1
ATOM 2061 C C . THR A 1 248 ? -20.527 3.145 20.175 1.00 54.03 248 THR A C 1
ATOM 2063 O O . THR A 1 248 ? -20.768 3.294 21.369 1.00 54.03 248 THR A O 1
ATOM 2066 N N . ALA A 1 249 ? -21.516 3.213 19.282 1.00 52.22 249 ALA A N 1
ATOM 2067 C CA . ALA A 1 249 ? -22.910 3.376 19.684 1.00 52.22 249 ALA A CA 1
ATOM 2068 C C . ALA A 1 249 ? -23.527 2.100 20.291 1.00 52.22 249 ALA A C 1
ATOM 2070 O O . ALA A 1 249 ? -24.558 2.185 20.954 1.00 52.22 249 ALA A O 1
ATOM 2071 N N . VAL A 1 250 ? -22.951 0.927 20.073 1.00 52.69 250 VAL A N 1
ATOM 2072 C CA . VAL A 1 250 ? -23.475 -0.323 20.633 1.00 52.69 250 VAL A CA 1
ATOM 2073 C C . VAL A 1 250 ? -22.726 -0.711 21.911 1.00 52.69 250 VAL A C 1
ATOM 2075 O O . VAL A 1 250 ? -23.343 -1.262 22.815 1.00 52.69 250 VAL A O 1
ATOM 2078 N N . THR A 1 251 ? -21.436 -0.375 22.031 1.00 49.09 251 THR A N 1
ATOM 2079 C CA . THR A 1 251 ? -20.575 -0.828 23.137 1.00 49.09 251 THR A CA 1
ATOM 2080 C C . THR A 1 251 ? -20.328 0.186 24.252 1.00 49.09 251 THR A C 1
ATOM 2082 O O . THR A 1 251 ? -19.862 -0.225 25.309 1.00 49.09 251 THR A O 1
ATOM 2085 N N . ILE A 1 252 ? -20.637 1.482 24.088 1.00 49.84 252 ILE A N 1
ATOM 2086 C CA . ILE A 1 252 ? -20.538 2.436 25.207 1.00 49.84 252 ILE A CA 1
ATOM 2087 C C . ILE A 1 252 ? -21.689 2.143 26.187 1.00 49.84 252 ILE A C 1
ATOM 2089 O O . ILE A 1 252 ? -22.845 2.378 25.815 1.00 49.84 252 ILE A O 1
ATOM 2093 N N . PRO A 1 253 ? -21.416 1.689 27.430 1.00 51.94 253 PRO A N 1
ATOM 2094 C CA . PRO A 1 253 ? -22.461 1.477 28.425 1.00 51.94 253 PRO A CA 1
ATOM 2095 C C . PRO A 1 253 ? -23.234 2.782 28.630 1.00 51.94 253 PRO A C 1
ATOM 2097 O O . PRO A 1 253 ? -22.633 3.861 28.637 1.00 51.94 253 PRO A O 1
ATOM 2100 N N . ASP A 1 254 ? -24.551 2.718 28.829 1.00 52.59 254 ASP A N 1
ATOM 2101 C CA . ASP A 1 254 ? -25.418 3.906 28.940 1.00 52.59 254 ASP A CA 1
ATOM 2102 C C . ASP A 1 254 ? -24.908 4.953 29.949 1.00 52.59 254 ASP A C 1
ATOM 2104 O O . ASP A 1 254 ? -25.111 6.159 29.780 1.00 52.59 254 ASP A O 1
ATOM 2108 N N . PHE A 1 255 ? -24.152 4.505 30.953 1.00 48.44 255 PHE A N 1
ATOM 2109 C CA . PHE A 1 255 ? -23.451 5.346 31.916 1.00 48.44 255 PHE A CA 1
ATOM 2110 C C . PHE A 1 255 ? -22.415 6.299 31.286 1.00 48.44 255 PHE A C 1
ATOM 2112 O O . PHE A 1 255 ? -22.392 7.492 31.600 1.00 48.44 255 PHE A O 1
ATOM 2119 N N . GLU A 1 256 ? -21.572 5.825 30.369 1.00 51.84 256 GLU A N 1
ATOM 2120 C CA . GLU A 1 256 ? -20.552 6.653 29.716 1.00 51.84 256 GLU A CA 1
ATOM 2121 C C . GLU A 1 256 ? -21.155 7.602 28.676 1.00 51.84 256 GLU A C 1
ATOM 2123 O O . GLU A 1 256 ? -20.724 8.752 28.552 1.00 51.84 256 GLU A O 1
ATOM 2128 N N . ARG A 1 257 ? -22.230 7.181 28.000 1.00 55.47 257 ARG A N 1
ATOM 2129 C CA . ARG A 1 257 ? -23.058 8.073 27.174 1.00 55.47 257 ARG A CA 1
ATOM 2130 C C . ARG A 1 257 ? -23.664 9.201 27.995 1.00 55.47 257 ARG A C 1
ATOM 2132 O O . ARG A 1 257 ? -23.580 10.365 27.592 1.00 55.47 257 ARG A O 1
ATOM 2139 N N . ALA A 1 258 ? -24.231 8.877 29.156 1.00 54.09 258 ALA A N 1
ATOM 2140 C CA . ALA A 1 258 ? -24.762 9.870 30.077 1.00 54.09 258 ALA A CA 1
ATOM 2141 C C . ALA A 1 258 ? -23.653 10.827 30.544 1.00 54.09 258 ALA A C 1
ATOM 2143 O O . ALA A 1 258 ? -23.831 12.044 30.455 1.00 54.09 258 ALA A O 1
ATOM 2144 N N . ARG A 1 259 ? -22.476 10.308 30.917 1.00 53.47 259 ARG A N 1
ATOM 2145 C CA . ARG A 1 259 ? -21.300 11.093 31.329 1.00 53.47 259 ARG A CA 1
ATOM 2146 C C . ARG A 1 259 ? -20.800 12.034 30.226 1.00 53.47 259 ARG A C 1
ATOM 2148 O O . ARG A 1 259 ? -20.610 13.220 30.486 1.00 53.47 259 ARG A O 1
ATOM 2155 N N . LEU A 1 260 ? -20.643 11.559 28.990 1.00 57.59 260 LEU A N 1
ATOM 2156 C CA . LEU A 1 260 ? -20.217 12.382 27.847 1.00 57.59 260 LEU A CA 1
ATOM 2157 C C . LEU A 1 260 ? -21.265 13.439 27.468 1.00 57.59 260 LEU A C 1
ATOM 2159 O O . LEU A 1 260 ? -20.912 14.574 27.130 1.00 57.59 260 LEU A O 1
ATOM 2163 N N . SER A 1 261 ? -22.557 13.107 27.570 1.00 67.00 261 SER A N 1
ATOM 2164 C CA . SER A 1 261 ? -23.646 14.072 27.373 1.00 67.00 261 SER A CA 1
ATOM 2165 C C . SER A 1 261 ? -23.635 15.174 28.444 1.00 67.00 261 SER A C 1
ATOM 2167 O O . SER A 1 261 ? -23.794 16.355 28.120 1.00 67.00 261 SER A O 1
ATOM 2169 N N . LEU A 1 262 ? -23.347 14.812 29.699 1.00 61.72 262 LEU A N 1
ATOM 2170 C CA . LEU A 1 262 ? -23.183 15.729 30.828 1.00 61.72 262 LEU A CA 1
ATOM 2171 C C . LEU A 1 262 ? -21.976 16.644 30.632 1.00 61.72 262 LEU A C 1
ATOM 2173 O O . LEU A 1 262 ? -22.095 17.856 30.793 1.00 61.72 262 LEU A O 1
ATOM 2177 N N . LEU A 1 263 ? -20.835 16.097 30.211 1.00 57.72 263 LEU A N 1
ATOM 2178 C CA . LEU A 1 263 ? -19.626 16.873 29.930 1.00 57.72 263 LEU A CA 1
ATOM 2179 C C . LEU A 1 263 ? -19.829 17.874 28.786 1.00 57.72 263 LEU A C 1
ATOM 2181 O O . LEU A 1 263 ? -19.381 19.017 28.893 1.00 57.72 263 LEU A O 1
ATOM 2185 N N . ARG A 1 264 ? -20.561 17.495 27.728 1.00 66.25 264 ARG A N 1
ATOM 2186 C CA . ARG A 1 264 ? -20.960 18.421 26.653 1.00 66.25 264 ARG A CA 1
ATOM 2187 C C . ARG A 1 264 ? -21.911 19.514 27.140 1.00 66.25 264 ARG A C 1
ATOM 2189 O O . ARG A 1 264 ? -21.754 20.665 26.745 1.00 66.25 264 ARG A O 1
ATOM 2196 N N . ARG A 1 265 ? -22.879 19.196 28.006 1.00 69.81 265 ARG A N 1
ATOM 2197 C CA . ARG A 1 265 ? -23.762 20.216 28.604 1.00 69.81 265 ARG A CA 1
ATOM 2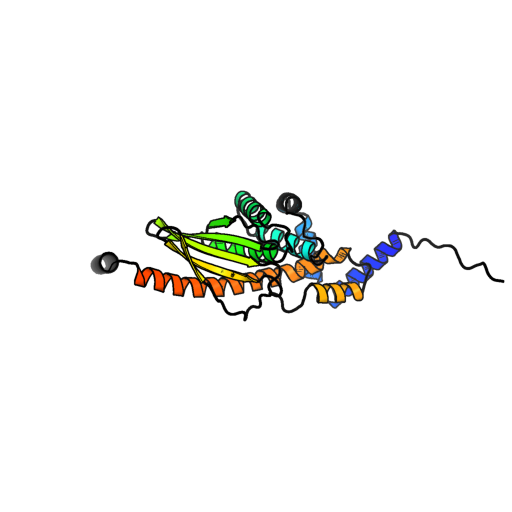198 C C . ARG A 1 265 ? -22.976 21.189 29.483 1.00 69.81 265 ARG A C 1
ATOM 2200 O O . ARG A 1 265 ? -23.112 22.397 29.326 1.00 69.81 265 ARG A O 1
ATOM 2207 N N . LEU A 1 266 ? -22.085 20.678 30.330 1.00 66.25 266 LEU A N 1
ATOM 2208 C CA . LEU A 1 266 ? -21.253 21.490 31.218 1.00 66.25 266 LEU A CA 1
ATOM 2209 C C . LEU A 1 266 ? -20.267 22.384 30.452 1.00 66.25 266 LEU A C 1
ATOM 2211 O O . LEU A 1 266 ? -20.028 23.524 30.859 1.00 66.25 266 LEU A O 1
ATOM 2215 N N . SER A 1 267 ? -19.695 21.906 29.343 1.00 59.38 267 SER A N 1
ATOM 2216 C CA . SER A 1 267 ? -18.809 22.719 28.502 1.00 59.38 267 SER A CA 1
ATOM 2217 C C . SER A 1 267 ? -19.574 23.825 27.767 1.00 59.38 267 SER A C 1
ATOM 2219 O O . SER A 1 267 ? -19.114 24.970 27.748 1.00 59.38 267 SER A O 1
ATOM 2221 N N . LEU A 1 268 ? -20.776 23.531 27.258 1.00 66.75 268 LEU A N 1
ATOM 2222 C CA . LEU A 1 268 ? -21.671 24.524 26.656 1.00 66.75 268 LEU A CA 1
ATOM 2223 C C . LEU A 1 268 ? -22.148 25.570 27.673 1.00 66.75 268 LEU A C 1
ATOM 2225 O O . LEU A 1 268 ? -22.177 26.760 27.356 1.00 66.75 268 LEU A O 1
ATOM 2229 N N . ASP A 1 269 ? -22.442 25.169 28.909 1.00 65.69 269 ASP A N 1
ATOM 2230 C CA . ASP A 1 269 ? -22.821 26.098 29.978 1.00 65.69 269 ASP A CA 1
ATOM 2231 C C . ASP A 1 269 ? -21.656 26.990 30.414 1.00 65.69 269 ASP A C 1
ATOM 2233 O O . ASP A 1 269 ? -21.840 28.186 30.654 1.00 65.69 269 ASP A O 1
ATOM 2237 N N . ARG A 1 270 ? -20.427 26.458 30.458 1.00 63.94 270 ARG A N 1
ATOM 2238 C CA . ARG A 1 270 ? -19.222 27.273 30.687 1.00 63.94 270 ARG A CA 1
ATOM 2239 C C . ARG A 1 270 ? -19.006 28.287 29.563 1.00 63.94 270 ARG A C 1
ATOM 2241 O O . ARG A 1 270 ? -18.661 29.434 29.849 1.00 63.94 270 ARG A O 1
ATOM 2248 N N . LEU A 1 271 ? -19.243 27.901 28.308 1.00 57.22 271 LEU A N 1
ATOM 2249 C CA . LEU A 1 271 ? -19.162 28.807 27.158 1.00 57.22 271 LEU A CA 1
ATOM 2250 C C . LEU A 1 271 ? -20.248 29.891 27.205 1.00 57.22 271 LEU A C 1
ATOM 2252 O O . LEU A 1 271 ? -19.938 31.066 27.011 1.00 57.22 271 LEU A O 1
ATOM 2256 N N . ARG A 1 272 ? -21.493 29.539 27.554 1.00 63.31 272 ARG A N 1
ATOM 2257 C CA . ARG A 1 272 ? -22.581 30.512 27.762 1.00 63.31 272 ARG A CA 1
ATOM 2258 C C . ARG A 1 272 ? -22.278 31.489 28.894 1.00 63.31 272 ARG A C 1
ATOM 2260 O O . ARG A 1 272 ? -22.454 32.690 28.713 1.00 63.31 272 ARG A O 1
ATOM 2267 N N . LYS A 1 273 ? -21.765 31.009 30.033 1.00 68.56 273 LYS A N 1
ATOM 2268 C CA . LYS A 1 273 ? -21.355 31.872 31.156 1.00 68.56 273 LYS A CA 1
ATOM 2269 C C . LYS A 1 273 ? -20.241 32.839 30.759 1.00 68.56 273 LYS A C 1
ATOM 2271 O O . LYS A 1 273 ? -20.312 34.011 31.110 1.00 68.56 273 LYS A O 1
ATOM 2276 N N . ARG A 1 274 ? -19.240 32.383 29.997 1.00 66.25 274 ARG A N 1
ATOM 2277 C CA . ARG A 1 274 ? -18.174 33.260 29.480 1.00 66.25 274 ARG A CA 1
ATOM 2278 C C . ARG A 1 274 ? -18.715 34.323 28.525 1.00 66.25 274 ARG A C 1
ATOM 2280 O O . ARG A 1 274 ? -18.319 35.475 28.648 1.00 66.25 274 ARG A O 1
ATOM 2287 N N . ARG A 1 275 ? -19.655 33.960 27.647 1.00 61.59 275 ARG A N 1
ATOM 2288 C CA . ARG A 1 275 ? -20.301 34.893 26.713 1.00 61.59 275 ARG A CA 1
ATOM 2289 C C . ARG A 1 275 ? -21.128 35.965 27.438 1.00 61.59 275 ARG A C 1
ATOM 2291 O O . ARG A 1 275 ? -20.986 37.147 27.149 1.00 61.59 275 ARG A O 1
ATOM 2298 N N . LEU A 1 276 ? -21.896 35.571 28.455 1.00 66.12 276 LEU A N 1
ATOM 2299 C CA . LEU A 1 276 ? -22.644 36.502 29.311 1.00 66.12 276 LEU A CA 1
ATOM 2300 C C . LEU A 1 276 ? -21.724 37.444 30.106 1.00 66.12 276 LEU A C 1
ATOM 2302 O O . LEU A 1 276 ? -22.031 38.623 30.265 1.00 66.12 276 LEU A O 1
ATOM 2306 N N . LEU A 1 277 ? -20.586 36.946 30.601 1.00 65.25 277 LEU A N 1
ATOM 2307 C CA . LEU A 1 277 ? -19.596 37.769 31.304 1.00 65.25 277 LEU A CA 1
ATOM 2308 C C . LEU A 1 277 ? -18.879 38.750 30.366 1.00 65.25 277 LEU A C 1
ATOM 2310 O O . LEU A 1 277 ? -18.618 39.879 30.772 1.00 65.25 277 LEU A O 1
ATOM 2314 N N . SER A 1 278 ? -18.597 38.360 29.117 1.00 58.50 278 SER A N 1
ATOM 2315 C CA . SER A 1 278 ? -18.059 39.287 28.113 1.00 58.50 278 SER A CA 1
ATOM 2316 C C . SER A 1 278 ? -19.078 40.346 27.694 1.00 58.50 278 SER A C 1
ATOM 2318 O O . SER A 1 278 ? -18.720 41.508 27.551 1.00 58.50 278 SER A O 1
ATOM 2320 N N . GLU A 1 279 ? -20.358 39.984 27.568 1.00 62.66 279 GLU A N 1
ATOM 2321 C CA . GLU A 1 279 ? -21.427 40.931 27.222 1.00 62.66 279 GLU A CA 1
ATOM 2322 C C . GLU A 1 279 ? -21.701 41.944 28.345 1.00 62.66 279 GLU A C 1
ATOM 2324 O O . GLU A 1 279 ? -22.034 43.089 28.060 1.00 62.66 279 GLU A O 1
ATOM 2329 N N . ARG A 1 280 ? -21.505 41.564 29.617 1.00 63.16 280 ARG A N 1
ATOM 2330 C CA . ARG A 1 280 ? -21.585 42.488 30.765 1.00 63.16 280 ARG A CA 1
ATOM 2331 C C . ARG A 1 280 ? -20.384 43.420 30.911 1.00 63.16 280 ARG A C 1
ATOM 2333 O O . ARG A 1 280 ? -20.525 44.447 31.552 1.00 63.16 280 ARG A O 1
ATOM 2340 N N . ARG A 1 281 ? -19.215 43.055 30.378 1.00 57.81 281 ARG A N 1
ATOM 2341 C CA . ARG A 1 281 ? -18.017 43.918 30.370 1.00 57.81 281 ARG A CA 1
ATOM 2342 C C . ARG A 1 281 ? -18.024 44.945 29.238 1.00 57.81 281 ARG A C 1
ATOM 2344 O O . ARG A 1 281 ? -17.304 45.928 29.328 1.00 57.81 281 ARG A O 1
ATOM 2351 N N . ASN A 1 282 ? -18.807 44.689 28.193 1.00 51.97 282 ASN A N 1
ATOM 2352 C CA . ASN A 1 282 ? -18.947 45.554 27.021 1.00 51.97 282 ASN A CA 1
ATOM 2353 C C . ASN A 1 282 ? -20.210 46.441 27.080 1.00 51.97 282 ASN A C 1
ATOM 2355 O O . ASN A 1 282 ? -20.599 47.010 26.063 1.00 51.97 282 ASN A O 1
ATOM 2359 N N . ARG A 1 283 ? -20.863 46.522 28.244 1.00 47.06 283 ARG A N 1
ATOM 2360 C CA . ARG A 1 283 ? -21.913 47.491 28.585 1.00 47.06 283 ARG A CA 1
ATOM 2361 C C . ARG A 1 283 ? -21.398 48.371 29.709 1.00 47.06 283 ARG A C 1
ATOM 2363 O O . ARG A 1 283 ? -21.755 49.563 29.697 1.00 47.06 283 ARG A O 1
#

Solvent-accessible surface area (backbone atoms only — not comparable to full-atom values): 15645 Å² total; per-residue (Å²): 145,86,90,85,85,82,85,84,76,79,74,43,73,64,56,54,49,48,52,42,50,52,52,49,53,51,53,34,60,76,68,67,42,55,64,56,50,50,52,56,57,62,54,70,74,41,73,73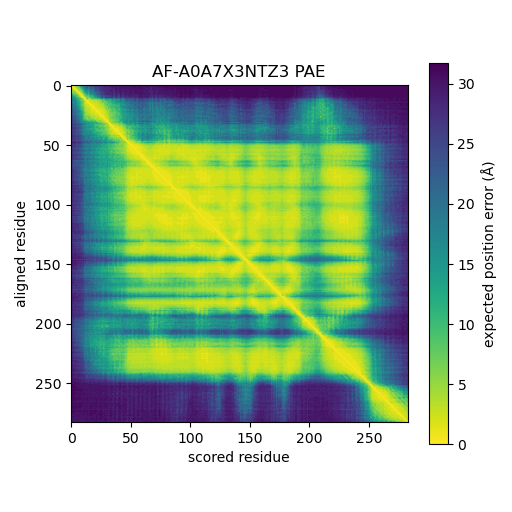,45,61,55,48,54,52,55,56,70,69,50,69,71,63,33,91,86,33,61,85,63,38,60,42,30,29,52,41,26,41,46,55,31,44,69,70,45,90,47,72,66,58,43,48,54,50,51,57,43,54,56,54,29,35,63,28,46,35,31,28,48,32,43,49,34,36,32,46,56,64,39,49,76,67,65,38,48,76,44,65,44,92,56,91,50,70,24,28,40,36,33,40,40,30,36,72,43,98,83,70,49,77,46,54,34,35,41,38,24,25,23,86,36,71,27,46,90,81,58,80,88,77,62,46,80,48,72,59,89,97,42,77,31,45,34,37,80,34,37,33,28,58,59,47,90,66,51,63,63,61,53,48,46,54,57,33,71,77,38,77,78,44,74,86,46,46,58,56,53,17,56,64,48,27,57,53,49,31,48,42,40,42,54,48,48,51,54,49,53,54,52,48,54,53,48,52,49,51,52,54,69,69,67,53,54,69,66,56,53,51,51,52,53,49,52,53,51,53,52,51,49,53,50,51,52,52,51,53,53,52,56,61,73,76,105

Nearest PDB structures (foldseek):
  4dxj-assembly2_C  TM=2.298E-01  e=6.485E+00  Trypanosoma cruzi
  7et0-assembly1_A  TM=2.771E-01  e=5.837E+00  Wolbachia endosymbiont of Culex quinquefasciatus Pel

pLDDT: mean 75.94, std 16.35, range [35.16, 97.12]

Mean predicted aligned error: 13.58 Å

Foldseek 3Di:
DPDDPDDDDPCPPVNLVVVLVVVVVVVCVVVVLVVLVVCVVVVVPDPLVVVLVVLLVLADDAAPPAQPLLSLLLSLLLSVLVVLDDDVVLNVQLSVQRNLAARASNLLNSLCSLCSSVLVVVVKDKDWDHDPDHNWTKIKIWDQDPVRDIAIAMETEHAPDDDELPDDFDWDWDDDPNDIYIYTDHYRPCPDVPRLSVVVCVVCVSPVSPPVCSNSSSSVVSVSSSVSSNSSVVVVVVVVVVVVCVVCVVPDPVVVVVVVVVVVVVVVVVVVVVVVVVVVVVD

Radius of gyration: 26.17 Å; Cα contacts (8 Å, |Δi|>4): 322; chains: 1; bounding box: 55×64×90 Å

Secondary structure (DSSP, 8-state):
----S-------HHHHHHHHHHHHHHHHHHTTTHHHHHHHHHHTT-HHHHHHHHHHHHSPPPPTTS-TTHHHHHHHHHHHHHHH-SSHHHHHHHHHHHTTSSS--SHHHHHHHHHHHHHHTTT-EEEEEP--STTEEEEEEEEE-TTS-EEEEEEEEEEEEE--TT----PEEEEETTEEEEEEEEEEETSSSS-HHHHHHHHHHS-TT-GGGHHHHHHHHHHHHHHHHHHHHHHHHHHHHHHHHHHHHHHS-HHHHHHHHHHHHHHHHHHHHHHHHHHHH--